Protein AF-T1H063-F1 (afdb_monomer)

pLDDT: mean 78.54, std 14.71, range [30.97, 96.06]

Nearest PDB structures (foldseek):
  5wbs-assembly3_F  TM=7.216E-01  e=1.910E-03  Homo sapiens
  7n95-assembly1_B  TM=7.382E-01  e=5.397E-03  Homo sapiens
  5wbs-assembly2_C  TM=7.139E-01  e=4.493E-03  Homo sapiens
  5wbs-assembly4_G  TM=7.020E-01  e=6.098E-03  Homo sapiens
  5wbs-assembly2_D  TM=6.786E-01  e=1.123E-02  Homo sapiens

Radius of gyration: 23.55 Å; Cα contacts (8 Å, |Δi|>4): 455; chains: 1; bounding box: 55×52×68 Å

Foldseek 3Di:
DDPCLVVQVCLDPPFDQAPVRDGAHAALVSVVVCCVVCVLVCVVVVNHDPPPDHSVVHHDDPDCRNHPDPVVVVVVVVCVVPVPQPADDAPNPDHDHVCQQLPQAQPHLLLNSQAPDPLDPDRFRRRDPSDTHHLQQQLPQDQSHPVSNSNAPQWAADPDDDQKGWHWIWGQGSVVSDTDFFFPQQDDPPPRQCVVLVSSQFRDWDDKFKAWPPPRHTDPDDDDDDPCVVVVVVDDRDRPSCNRVVDDPVDGGIIMTTMGHRHNSDPPPDPDDD

Solvent-accessible surface area (backbone atoms only — not comparable to full-atom values): 15796 Å² total; per-residue (Å²): 113,50,94,58,43,66,59,45,51,40,27,67,79,62,40,55,63,27,98,86,64,48,70,26,40,36,12,20,65,50,43,47,55,34,45,73,52,31,38,71,58,26,54,77,72,72,61,54,71,58,93,86,67,50,50,80,78,38,51,76,42,93,48,71,61,68,6,40,49,47,65,60,50,50,52,54,50,52,44,66,77,54,67,76,66,88,44,42,77,36,75,95,78,44,65,42,59,63,79,56,44,56,59,26,54,80,82,35,92,74,37,61,42,17,44,70,32,94,79,36,98,66,80,18,37,40,38,42,93,82,40,58,42,55,60,73,50,34,39,56,41,56,70,83,31,94,83,36,58,42,53,51,87,35,62,51,38,72,73,31,80,59,66,48,30,27,33,44,38,27,33,45,38,53,90,77,72,43,75,40,76,23,30,42,85,85,55,45,85,86,55,46,58,54,51,53,27,44,74,74,38,15,71,39,73,79,45,78,47,42,25,26,68,75,76,61,46,73,61,84,68,75,72,77,92,57,82,58,64,63,52,58,71,72,38,87,84,70,39,60,51,40,53,32,59,65,60,62,90,89,56,79,43,40,25,42,35,42,28,24,30,49,44,72,74,66,69,83,71,80,88,78,85,135

Mean predicted aligned error: 14.16 Å

Organism: Megaselia scalaris (NCBI:txid36166)

InterPro domains:
  IPR001190 SRCR domain [PF15494] (168-214)
  IPR001190 SRCR domain [PS50287] (155-204)
  IPR001190 SRCR domain [SM00202] (155-261)
  IPR002172 Low-density lipoprotein (LDL) receptor class A repeat [PF00057] (85-117)
  IPR002172 Low-density lipoprotein (LDL) receptor class A repeat [PF00057] (119-154)
  IPR002172 Low-density lipoprotein (LDL) receptor class A repeat [PR00261] (93-114)
  IPR002172 Low-density lipoprotein (LDL) receptor class A repeat [PR00261] (130-151)
  IPR002172 Low-density lipoprotein (LDL) receptor class A repeat [PS50068] (84-118)
  IPR002172 Low-density lipoprotein (LDL) receptor class A repeat [PS50068] (119-155)
  IPR002172 Low-density lipoprotein (LDL) receptor class A repeat [SM00192] (84-119)
  IPR002172 Low-density lipoprotein (LDL) receptor class A repeat [SM00192] (120-156)
  IPR002172 Low-density lipoprotein (LDL) receptor class A repeat [cd00112] (86-117)
  IPR002172 Low-density lipoprotein (LDL) receptor class A repeat [cd00112] (120-154)
  IPR020067 Frizzled domain [PF01392] (1-61)
  IPR020067 Frizzled domain [PS50038] (1-70)
  IPR036055 LDL receptor-like superfamily [G3DSA:4.10.400.10] (83-121)
  IPR036055 LDL receptor-like superfamily [G3DSA:4.10.400.10] (122-150)
  IPR036055 LDL receptor-like superfamily [SSF57424] (84-117)
  IPR036055 LDL receptor-like superfamily [SSF57424] (119-156)
  IPR036772 SRCR-like domain superfamily [G3DSA:3.10.250.10] (151-262)

Secondary structure (DSSP, 8-state):
--TTHHHHHHHHHSPPB-TTSPBPPBPHHHHHHHHHHHHHHHHHTT-PPPTT--GGGS---SSTTT-BSHHHHHHHHHHHHS----SEEETTTEEE-GGGSSSSS--STT-TTSBS-TT-SSSPEE-STT-EE-GGGTTSSS--STTSGGGTT-EEESSB-SSEEEEEEEEEETTTTEEEE---TT--TTTHHHHHHHHTTEEEEEEEEEEETTT--B--------TTHHHHHHSTT--HHHHHT-S-TTS--EEEEEEEEEETSS--------

Sequence (274 aa):
CYQLVSLFLCSLFVPKCGPTGAPVPPCATLCNETMHRCGFFFDVFGLSLPEYLTCKIFKDSDDTNDCIGMQQYKDVKLEQENPKCDGFKCDANRCISKKYVCDGYLDCKDQSDEINCPQCDNKGVYCGGDKCISSRQICDGNLDCPYGQDERNCLRLSDRNGDMGKGVLEVFKPKEQEWFPACVKNWDRSVSPTAVCSMLGYSSVNATGVVTRNTRRTLLASVNVSTDIWRMYSKRRSNLMREFSSCKPKEDYPIAELTCTNYGKLVIILFDTY

Structure (mmCIF, N/CA/C/O backbone):
data_AF-T1H063-F1
#
_entry.id   AF-T1H063-F1
#
loop_
_at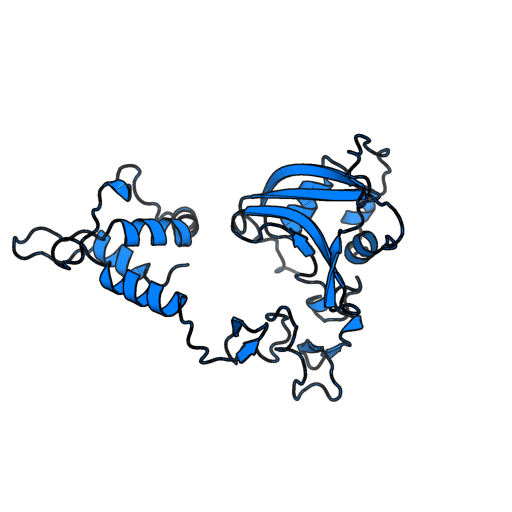om_site.group_PDB
_atom_site.id
_atom_site.type_symbol
_atom_site.label_atom_id
_atom_site.label_alt_id
_atom_site.label_comp_id
_atom_site.label_asym_id
_atom_site.label_entity_id
_atom_site.label_seq_id
_atom_site.pdbx_PDB_ins_code
_atom_site.Cartn_x
_atom_site.Cartn_y
_atom_site.Cartn_z
_atom_site.occupancy
_atom_site.B_iso_or_equiv
_atom_site.auth_seq_id
_atom_site.auth_comp_id
_atom_site.auth_asym_id
_atom_site.auth_atom_id
_atom_site.pdbx_PDB_model_num
ATOM 1 N N . CYS A 1 1 ? -13.990 0.623 7.594 1.00 74.56 1 CYS A N 1
ATOM 2 C CA . CYS A 1 1 ? -13.242 1.894 7.652 1.00 74.56 1 CYS A CA 1
ATOM 3 C C . CYS A 1 1 ? -12.599 2.106 9.031 1.00 74.56 1 CYS A C 1
ATOM 5 O O . CYS A 1 1 ? -11.389 2.247 9.089 1.00 74.56 1 CYS A O 1
ATOM 7 N N . TYR A 1 2 ? -13.330 2.026 10.150 1.00 83.12 2 TYR A N 1
ATOM 8 C CA . TYR A 1 2 ? -12.766 2.049 11.510 1.00 83.12 2 TYR A CA 1
ATOM 9 C C . TYR A 1 2 ? -13.574 1.131 12.427 1.00 83.12 2 TYR A C 1
ATOM 11 O O . TYR A 1 2 ? -14.796 1.104 12.315 1.00 83.12 2 TYR A O 1
ATOM 19 N N . GLN A 1 3 ? -12.928 0.378 13.318 1.00 86.19 3 GLN A N 1
ATOM 20 C CA . GLN A 1 3 ? -13.628 -0.631 14.123 1.00 86.19 3 GLN A CA 1
ATOM 21 C C . GLN A 1 3 ? -14.553 -0.046 15.199 1.00 86.19 3 GLN A C 1
ATOM 23 O O . GLN A 1 3 ? -15.546 -0.673 15.548 1.00 86.19 3 GLN A O 1
ATOM 28 N N . LEU A 1 4 ? -14.295 1.185 15.661 1.00 92.69 4 LEU A N 1
ATOM 29 C CA . LEU A 1 4 ? -15.161 1.888 16.617 1.00 92.69 4 LEU A CA 1
ATOM 30 C C . LEU A 1 4 ? -16.166 2.836 15.939 1.00 92.69 4 LEU A C 1
ATOM 32 O O . LEU A 1 4 ? -16.812 3.628 16.622 1.00 92.69 4 LEU A O 1
ATOM 36 N N . VAL A 1 5 ? -16.343 2.755 14.612 1.00 91.44 5 VAL A N 1
ATOM 37 C CA . VAL A 1 5 ? -17.295 3.611 13.879 1.00 91.44 5 VAL A CA 1
ATOM 38 C C . VAL A 1 5 ? -18.720 3.467 14.417 1.00 91.44 5 VAL A C 1
ATOM 40 O O . VAL A 1 5 ? -19.411 4.461 14.621 1.00 91.44 5 VAL A O 1
ATOM 43 N N . SER A 1 6 ? -19.138 2.238 14.726 1.00 91.62 6 SER A N 1
ATOM 44 C CA . SER A 1 6 ? -20.462 1.962 15.281 1.00 91.62 6 SER A CA 1
ATOM 45 C C . SER A 1 6 ? -20.624 2.575 16.670 1.00 91.62 6 SER A C 1
ATOM 47 O O . SER A 1 6 ? -21.671 3.146 16.959 1.00 91.62 6 SER A O 1
ATOM 49 N N . LEU A 1 7 ? -19.580 2.516 17.507 1.00 93.75 7 LEU A N 1
ATOM 50 C CA . LEU A 1 7 ? -19.576 3.134 18.835 1.00 93.75 7 LEU A CA 1
ATOM 51 C C . LEU A 1 7 ? -19.727 4.654 18.730 1.00 93.75 7 LEU A C 1
ATOM 53 O O . LEU A 1 7 ? -20.562 5.227 19.425 1.00 93.75 7 LEU A O 1
ATOM 57 N N . PHE A 1 8 ? -18.977 5.286 17.822 1.00 93.06 8 PHE A N 1
ATOM 58 C CA . PHE A 1 8 ? -19.079 6.719 17.555 1.00 93.06 8 PHE A CA 1
ATOM 59 C C . PHE A 1 8 ? -20.497 7.117 17.128 1.00 93.06 8 PHE A C 1
ATOM 61 O O . PHE A 1 8 ? -21.113 7.971 17.766 1.00 93.06 8 PHE A O 1
ATOM 68 N N . LEU A 1 9 ? -21.053 6.463 16.105 1.00 90.69 9 LEU A N 1
ATOM 69 C CA . LEU A 1 9 ? -22.390 6.787 15.600 1.00 90.69 9 LEU A CA 1
ATOM 70 C C . LEU A 1 9 ? -23.472 6.556 16.664 1.00 90.69 9 LEU A C 1
ATOM 72 O O . LEU A 1 9 ? -24.351 7.399 16.827 1.00 90.69 9 LEU A O 1
ATOM 76 N N . CYS A 1 10 ? -23.378 5.473 17.443 1.00 92.19 10 CYS A N 1
ATOM 77 C CA . CYS A 1 10 ? -24.308 5.223 18.545 1.00 92.19 10 CYS A CA 1
ATOM 78 C C . CYS A 1 10 ? -24.217 6.319 19.611 1.00 92.19 10 CYS A C 1
ATOM 80 O O . CYS A 1 10 ? -25.242 6.856 20.008 1.00 92.19 10 CYS A O 1
ATOM 82 N N . SER A 1 11 ? -23.009 6.711 20.025 1.00 91.50 11 SER A N 1
ATOM 83 C CA . SER A 1 11 ? -22.827 7.788 21.009 1.00 91.50 11 SER A CA 1
ATOM 84 C C . SER A 1 11 ? -23.272 9.166 20.515 1.00 91.50 11 SER A C 1
ATOM 86 O O . SER A 1 11 ? -23.556 10.036 21.330 1.00 91.50 11 SER A O 1
ATOM 88 N N . LEU A 1 12 ? -23.340 9.376 19.199 1.00 90.50 12 LEU A N 1
ATOM 89 C CA . LEU A 1 12 ? -23.762 10.642 18.612 1.00 90.50 12 LEU A CA 1
ATOM 90 C C . LEU A 1 12 ? -25.285 10.727 18.440 1.00 90.50 12 LEU A C 1
ATOM 92 O O . LEU A 1 12 ? -25.883 11.741 18.790 1.00 90.50 12 LEU A O 1
ATOM 96 N N . PHE A 1 13 ? -25.908 9.681 17.893 1.00 89.56 13 PHE A N 1
ATOM 97 C CA . PHE A 1 13 ? -27.342 9.678 17.577 1.00 89.56 13 PHE A CA 1
ATOM 98 C C . PHE A 1 13 ? -28.213 9.166 18.725 1.00 89.56 13 PHE A C 1
ATOM 100 O O . PHE A 1 13 ? -29.372 9.558 18.836 1.00 89.56 13 PHE A O 1
ATOM 107 N N . VAL A 1 14 ? -27.665 8.296 19.575 1.00 91.75 14 VAL A N 1
ATOM 108 C CA . VAL A 1 14 ? -28.364 7.681 20.710 1.00 91.75 14 VAL A CA 1
ATOM 109 C C . VAL A 1 14 ? -27.444 7.680 21.948 1.00 91.75 14 VAL A C 1
ATOM 111 O O . VAL A 1 14 ? -27.045 6.617 22.435 1.00 91.75 14 VAL A O 1
ATOM 114 N N . PRO A 1 15 ? -27.044 8.865 22.453 1.00 91.06 15 PRO A N 1
ATOM 115 C CA . PRO A 1 15 ? -26.168 8.965 23.617 1.00 91.06 15 PRO A CA 1
ATOM 116 C C . PRO A 1 15 ? -26.838 8.397 24.869 1.00 91.06 15 PRO A C 1
ATOM 118 O O . PRO A 1 15 ? -28.042 8.557 25.081 1.00 91.06 15 PRO A O 1
ATOM 121 N N . LYS A 1 16 ? -26.041 7.794 25.757 1.00 91.38 16 LYS A N 1
ATOM 122 C CA . LYS A 1 16 ? -26.517 7.478 27.109 1.00 91.38 16 LYS A CA 1
ATOM 123 C C . LYS A 1 16 ? -26.750 8.767 27.901 1.00 91.38 16 LYS A C 1
ATOM 125 O O . LYS A 1 16 ? -26.081 9.775 27.670 1.00 91.38 16 LYS A O 1
ATOM 130 N N . CYS A 1 17 ? -27.631 8.711 28.891 1.00 91.75 17 CYS A N 1
ATOM 131 C CA . CYS A 1 17 ? -27.767 9.778 29.878 1.00 91.75 17 CYS A CA 1
ATOM 132 C C . CYS A 1 17 ? -26.713 9.621 30.981 1.00 91.75 17 CYS A C 1
ATOM 134 O O . CYS A 1 17 ? -26.492 8.521 31.492 1.00 91.75 17 CYS A O 1
ATOM 136 N N . GLY A 1 18 ? -26.067 10.725 31.341 1.00 89.31 18 GLY A N 1
ATOM 137 C CA . GLY A 1 18 ? -25.181 10.811 32.492 1.00 89.31 18 GLY A CA 1
ATOM 138 C C . GLY A 1 18 ? -25.962 10.896 33.810 1.00 89.31 18 GLY A C 1
ATOM 139 O O . GLY A 1 18 ? -27.196 10.926 33.811 1.00 89.31 18 GLY A O 1
ATOM 140 N N . PRO A 1 19 ? -25.262 10.997 34.951 1.00 88.62 19 PRO A N 1
ATOM 141 C CA . PRO A 1 19 ? -25.885 11.067 36.277 1.00 88.62 19 PRO A CA 1
ATOM 142 C C . PRO A 1 19 ? -26.796 12.292 36.471 1.00 88.62 19 PRO A C 1
ATOM 144 O O . PRO A 1 19 ? -27.701 12.263 37.298 1.00 88.62 19 PRO A O 1
ATOM 147 N N . THR A 1 20 ? -26.598 13.356 35.689 1.00 88.12 20 THR A N 1
ATOM 148 C CA . THR A 1 20 ? -27.439 14.565 35.682 1.00 88.12 20 THR A CA 1
ATOM 149 C C . THR A 1 20 ? -28.630 14.476 34.718 1.00 88.12 20 THR A C 1
ATOM 151 O O . THR A 1 20 ? -29.381 15.438 34.586 1.00 88.12 20 THR A O 1
ATOM 154 N N . GLY A 1 21 ? -28.798 13.353 34.007 1.00 87.19 21 GLY A N 1
ATOM 155 C CA . GLY A 1 21 ? -29.808 13.171 32.959 1.00 87.19 21 GLY A CA 1
ATOM 156 C C . GLY A 1 21 ? -29.433 13.779 31.601 1.00 87.19 21 GLY A C 1
ATOM 157 O O . GLY A 1 21 ? -30.102 13.503 30.606 1.00 87.19 21 GLY A O 1
ATOM 158 N N . ALA A 1 22 ? -28.350 14.560 31.529 1.00 89.75 22 ALA A N 1
ATOM 159 C CA . ALA A 1 22 ? -27.845 15.117 30.277 1.00 89.75 22 ALA A CA 1
ATOM 160 C C . ALA A 1 22 ? -27.235 14.020 29.379 1.00 89.75 22 ALA A C 1
ATOM 162 O O . ALA A 1 22 ? -26.635 13.075 29.900 1.00 89.75 22 ALA A O 1
ATOM 163 N N . PRO A 1 23 ? -27.360 14.123 28.043 1.00 92.12 23 PRO A N 1
ATOM 164 C CA . PRO A 1 23 ? -26.732 13.179 27.126 1.00 92.12 23 PRO A CA 1
ATOM 165 C C . PRO A 1 23 ? -25.204 13.288 27.193 1.00 92.12 23 PRO A C 1
ATOM 167 O O . PRO A 1 23 ? -24.653 14.388 27.144 1.00 92.12 23 PRO A O 1
ATOM 170 N N . VAL A 1 24 ? -24.524 12.145 27.277 1.00 94.50 24 VAL A N 1
ATOM 171 C CA . VAL A 1 24 ? -23.058 12.074 27.282 1.00 94.50 24 VAL A CA 1
ATOM 172 C C . VAL A 1 24 ? -22.552 11.977 25.839 1.00 94.50 24 VAL A C 1
ATOM 174 O O . VAL A 1 24 ? -22.898 11.012 25.151 1.00 94.50 24 VAL A O 1
ATOM 177 N N . PRO A 1 25 ? -21.749 12.941 25.357 1.00 93.88 25 PRO A N 1
ATOM 178 C CA . PRO A 1 25 ? -21.262 12.945 23.981 1.00 93.88 25 PRO A CA 1
ATOM 179 C C . PRO A 1 25 ? -20.136 11.917 23.746 1.00 93.88 25 PRO A C 1
ATOM 181 O O . PRO A 1 25 ? -19.529 11.422 24.700 1.00 93.88 25 PRO A O 1
ATOM 184 N N . PRO A 1 26 ? -19.787 11.608 22.482 1.00 95.44 26 PRO A N 1
ATOM 185 C CA . PRO A 1 26 ? -18.525 10.938 22.169 1.00 95.44 26 PRO A CA 1
ATOM 186 C C . PRO A 1 26 ? -17.318 11.761 22.622 1.00 95.44 26 PRO A C 1
ATOM 188 O O . PRO A 1 26 ? -17.358 12.990 22.628 1.00 95.44 26 PRO A O 1
ATOM 191 N N . CYS A 1 27 ? -16.211 11.084 22.913 1.00 96.06 27 CYS A N 1
ATOM 192 C CA . CYS A 1 27 ? -14.923 11.743 23.112 1.00 96.06 27 CYS A CA 1
ATOM 193 C C . CYS A 1 27 ? -14.395 12.336 21.788 1.00 96.06 27 CYS A C 1
ATOM 195 O O . CYS A 1 27 ? -14.635 11.798 20.698 1.00 96.06 27 CYS A O 1
ATOM 197 N N . ALA A 1 28 ? -13.640 13.434 21.873 1.00 94.69 28 ALA A N 1
ATOM 198 C CA . ALA A 1 28 ? -13.067 14.125 20.716 1.00 94.69 28 ALA A CA 1
ATOM 199 C C . ALA A 1 28 ? -12.115 13.228 19.919 1.00 94.69 28 ALA A C 1
ATOM 201 O O . ALA A 1 28 ? -12.164 13.206 18.688 1.00 94.69 28 ALA A O 1
ATOM 202 N N . THR A 1 29 ? -11.296 12.436 20.612 1.00 93.44 29 THR A N 1
ATOM 203 C CA . THR A 1 29 ? -10.374 11.481 19.991 1.00 93.44 29 THR A CA 1
ATOM 204 C C . THR A 1 29 ? -11.120 10.404 19.198 1.00 93.44 29 THR A C 1
ATOM 206 O O . THR A 1 29 ? -10.752 10.118 18.057 1.00 93.44 29 THR A O 1
ATOM 209 N N . LEU A 1 30 ? -12.223 9.866 19.736 1.00 93.88 30 LEU A N 1
ATOM 210 C CA . LEU A 1 30 ? -13.056 8.895 19.018 1.00 93.88 30 LEU A CA 1
ATOM 211 C C . LEU A 1 30 ? -13.652 9.507 17.738 1.00 93.88 30 LEU A C 1
ATOM 213 O O . LEU A 1 30 ? -13.655 8.858 16.689 1.00 93.88 30 LEU A O 1
ATOM 217 N N . CYS A 1 31 ? -14.120 10.757 17.811 1.00 92.00 31 CYS A N 1
ATOM 218 C CA . CYS A 1 31 ? -14.629 11.494 16.655 1.00 92.00 31 CYS A CA 1
ATOM 219 C C . CYS A 1 31 ? -13.544 11.702 15.590 1.00 92.00 31 CYS A C 1
ATOM 221 O O . CYS A 1 31 ? -13.757 11.360 14.427 1.00 92.00 31 CYS A O 1
ATOM 223 N N . ASN A 1 32 ? -12.367 12.199 15.983 1.00 90.38 32 ASN A N 1
ATOM 224 C CA . ASN A 1 32 ? -11.264 12.486 15.064 1.00 90.38 32 ASN A CA 1
ATOM 225 C C . ASN A 1 32 ? -10.785 11.230 14.328 1.00 90.38 32 ASN A C 1
ATOM 227 O O . ASN A 1 32 ? -10.691 11.249 13.103 1.00 90.38 32 ASN A O 1
ATOM 231 N N . GLU A 1 33 ? -10.546 10.126 15.042 1.00 88.81 33 GLU A N 1
ATOM 232 C CA . GLU A 1 33 ? -10.132 8.860 14.421 1.00 88.81 33 GLU A CA 1
ATOM 233 C C . GLU A 1 33 ? -11.195 8.318 13.463 1.00 88.81 33 GLU A C 1
ATOM 235 O O . GLU A 1 33 ? -10.881 7.827 12.374 1.00 88.81 33 GLU A O 1
ATOM 240 N N . THR A 1 34 ? -12.470 8.446 13.837 1.00 89.62 34 THR A N 1
ATOM 241 C CA . THR A 1 34 ? -13.572 8.013 12.979 1.00 89.62 34 THR A CA 1
ATOM 242 C C . THR A 1 34 ? -13.654 8.870 11.720 1.00 89.62 34 THR A C 1
ATOM 244 O O . THR A 1 34 ? -13.729 8.321 10.626 1.00 89.62 34 THR A O 1
ATOM 247 N N . MET A 1 35 ? -13.583 10.198 11.832 1.00 84.44 35 MET A N 1
ATOM 248 C CA . MET A 1 35 ? -13.601 11.092 10.669 1.00 84.44 35 MET A CA 1
ATOM 249 C C . MET A 1 35 ? -12.376 10.895 9.774 1.00 84.44 35 MET A C 1
ATOM 251 O O . MET A 1 35 ? -12.516 10.864 8.555 1.00 84.44 35 MET A O 1
ATOM 255 N N . HIS A 1 36 ? -11.192 10.683 10.351 1.00 81.94 36 HIS A N 1
ATOM 256 C CA . HIS A 1 36 ? -9.972 10.439 9.584 1.00 81.94 36 HIS A CA 1
ATOM 257 C C . HIS A 1 36 ? -10.064 9.156 8.746 1.00 81.94 36 HIS A C 1
ATOM 259 O O . HIS A 1 36 ? -9.641 9.131 7.594 1.00 81.94 36 HIS A O 1
ATOM 265 N N . ARG A 1 37 ? -10.619 8.074 9.307 1.00 80.19 37 ARG A N 1
ATOM 266 C CA . ARG A 1 37 ? -10.641 6.749 8.660 1.00 80.19 37 ARG A CA 1
ATOM 267 C C . ARG A 1 37 ? -11.917 6.475 7.858 1.00 80.19 37 ARG A C 1
ATOM 269 O O . ARG A 1 37 ? -11.891 5.677 6.924 1.00 80.19 37 ARG A O 1
ATOM 276 N N . CYS A 1 38 ? -13.038 7.085 8.238 1.00 81.62 38 CYS A N 1
ATOM 277 C CA . CYS A 1 38 ? -14.365 6.845 7.662 1.00 81.62 38 CYS A CA 1
ATOM 278 C C . CYS A 1 38 ? -14.995 8.069 6.991 1.00 81.62 38 CYS A C 1
ATOM 280 O O . CYS A 1 38 ? -15.988 7.883 6.295 1.00 81.62 38 CYS A O 1
ATOM 282 N N . GLY A 1 39 ? -14.456 9.282 7.160 1.00 76.06 39 GLY A N 1
ATOM 283 C CA . GLY A 1 39 ? -15.083 10.518 6.669 1.00 76.06 39 GLY A CA 1
ATOM 284 C C . GLY A 1 39 ? -15.419 10.471 5.180 1.00 76.06 39 GLY A C 1
ATOM 285 O O . GLY A 1 39 ? -16.539 10.778 4.795 1.00 76.06 39 GLY A O 1
ATOM 286 N N . PHE A 1 40 ? -14.508 9.930 4.363 1.00 71.75 40 PHE A N 1
ATOM 287 C CA . PHE A 1 40 ? -14.762 9.707 2.936 1.00 71.75 40 PHE A CA 1
ATOM 288 C C . PHE A 1 40 ? -16.010 8.850 2.669 1.00 71.75 40 PHE A C 1
ATOM 290 O O . PHE A 1 40 ? -16.813 9.180 1.802 1.00 71.75 40 PHE A O 1
ATOM 297 N N . PHE A 1 41 ? -16.198 7.759 3.415 1.00 75.31 41 PHE A N 1
ATOM 298 C CA . PHE A 1 41 ? -17.367 6.897 3.243 1.00 75.31 41 PHE A CA 1
ATOM 299 C C . PHE A 1 41 ? -18.651 7.602 3.677 1.00 75.31 41 PHE A C 1
ATOM 301 O O . PHE A 1 41 ? -19.686 7.417 3.045 1.00 75.31 41 PHE A O 1
ATOM 308 N N . PHE A 1 42 ? -18.597 8.430 4.720 1.00 76.00 42 PHE A N 1
ATOM 309 C CA . PHE A 1 42 ? -19.757 9.216 5.131 1.00 76.00 42 PHE A CA 1
ATOM 310 C C . PHE A 1 42 ? -20.186 10.208 4.054 1.00 76.00 42 PHE A C 1
ATOM 312 O O . PHE A 1 42 ? -21.379 10.292 3.780 1.00 76.00 42 PHE A O 1
ATOM 319 N N . ASP A 1 43 ? -19.248 10.857 3.367 1.00 69.50 43 ASP A N 1
ATOM 320 C CA . ASP A 1 43 ? -19.573 11.743 2.246 1.00 69.50 43 ASP A CA 1
ATOM 321 C C . ASP A 1 43 ? -20.207 10.973 1.076 1.00 69.50 43 ASP A C 1
ATOM 323 O O . ASP A 1 43 ? -21.233 11.385 0.539 1.00 69.50 43 ASP A O 1
ATOM 327 N N . VAL A 1 44 ? -19.645 9.810 0.721 1.00 72.88 44 VAL A N 1
ATOM 328 C CA . VAL A 1 44 ? -20.154 8.961 -0.374 1.00 72.88 44 VAL A CA 1
ATOM 329 C C . VAL A 1 44 ? -21.583 8.475 -0.115 1.00 72.88 44 VAL A C 1
ATOM 331 O O . VAL A 1 44 ? -22.387 8.415 -1.042 1.00 72.88 44 VAL A O 1
ATOM 334 N N . PHE A 1 45 ? -21.916 8.141 1.133 1.00 76.75 45 PHE A N 1
ATOM 335 C CA . PHE A 1 45 ? -23.245 7.646 1.507 1.00 76.75 45 PHE A CA 1
ATOM 336 C C . PHE A 1 45 ? -24.210 8.746 1.977 1.00 76.75 45 PHE A C 1
ATOM 338 O O . PHE A 1 45 ? -25.309 8.429 2.428 1.00 76.75 45 PHE A O 1
ATOM 345 N N . GLY A 1 46 ? -23.828 10.026 1.891 1.00 69.38 46 GLY A N 1
ATOM 346 C CA . GLY A 1 46 ? -24.667 11.140 2.351 1.00 69.38 46 GLY A CA 1
ATOM 347 C C . GLY A 1 46 ? -24.900 11.159 3.869 1.00 69.38 46 GLY A C 1
ATOM 348 O O . GLY A 1 46 ? -25.898 11.697 4.337 1.00 69.38 46 GLY A O 1
ATOM 349 N N . LEU A 1 47 ? -23.989 10.560 4.639 1.00 70.31 47 LEU A N 1
ATOM 350 C CA . LEU A 1 47 ? -23.969 10.524 6.107 1.00 70.31 47 LEU A CA 1
ATOM 351 C C . LEU A 1 47 ? -22.989 11.550 6.701 1.00 70.31 47 LEU A C 1
ATOM 353 O O . LEU A 1 47 ? -22.578 11.420 7.856 1.00 70.31 47 LEU A O 1
ATOM 357 N N . SER A 1 48 ? -22.570 12.545 5.915 1.00 69.19 48 SER A N 1
ATOM 358 C CA . SER A 1 48 ? -21.661 13.602 6.358 1.00 69.19 48 SER A CA 1
ATOM 359 C C . SER A 1 48 ? -22.231 14.325 7.580 1.00 69.19 48 SER A C 1
ATOM 361 O O . SER A 1 48 ? -23.405 14.710 7.591 1.00 69.19 48 SER A O 1
ATOM 363 N N . LEU A 1 49 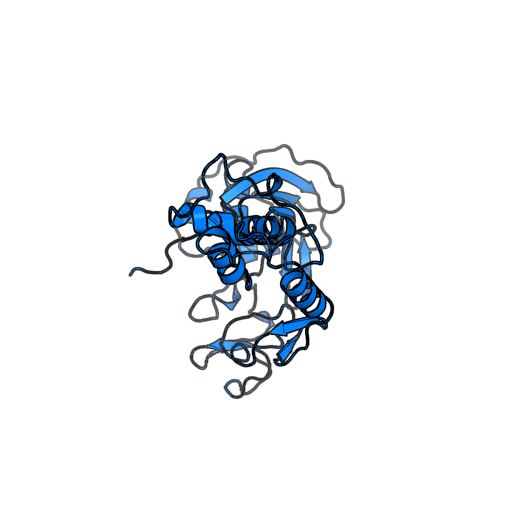? -21.398 14.539 8.601 1.00 66.62 49 LEU A N 1
ATOM 364 C CA . LEU A 1 49 ? -21.800 15.330 9.760 1.00 66.62 49 LEU A CA 1
ATOM 365 C C . LEU A 1 49 ? -22.153 16.759 9.321 1.00 66.62 49 LEU A C 1
ATOM 367 O O . LEU A 1 49 ? -21.451 17.321 8.478 1.00 66.62 49 LEU A O 1
ATOM 371 N N . PRO A 1 50 ? -23.207 17.366 9.892 1.00 75.06 50 PRO A N 1
ATOM 372 C CA . PRO A 1 50 ? -23.526 18.761 9.631 1.00 75.06 50 PRO A CA 1
ATOM 373 C C . PRO A 1 50 ? -22.327 19.672 9.905 1.00 75.06 50 PRO A C 1
ATOM 375 O O . PRO A 1 50 ? -21.560 19.428 10.833 1.00 75.06 50 PRO A O 1
ATOM 378 N N . GLU A 1 51 ? -22.207 20.767 9.157 1.00 65.81 51 GLU A N 1
ATOM 379 C CA . GLU A 1 51 ? -21.046 21.673 9.197 1.00 65.81 51 GLU A CA 1
ATOM 380 C C . GLU A 1 51 ? -20.782 22.278 10.595 1.00 65.81 51 GLU A C 1
ATOM 382 O O . GLU A 1 51 ? -19.656 22.642 10.935 1.00 65.81 51 GLU A O 1
ATOM 387 N N . TYR A 1 52 ? -21.809 22.319 11.451 1.00 66.44 52 TYR A N 1
ATOM 388 C CA . TYR A 1 52 ? -21.711 22.763 12.842 1.00 66.44 52 TYR A CA 1
ATOM 389 C C . TYR A 1 52 ? -21.206 21.683 13.814 1.00 66.44 52 TYR A C 1
ATOM 391 O O . TYR A 1 52 ? -20.771 22.019 14.910 1.00 66.44 52 TYR A O 1
ATOM 399 N N . LEU A 1 53 ? -21.249 20.397 13.458 1.00 69.12 53 LEU A N 1
ATOM 400 C CA . LEU A 1 53 ? -20.828 19.268 14.293 1.00 69.12 53 LEU A CA 1
ATOM 401 C C . LEU A 1 53 ? -19.369 18.905 14.000 1.00 69.12 53 LEU A C 1
ATOM 403 O O . LEU A 1 53 ? -19.055 17.878 13.403 1.00 69.12 53 LEU A O 1
ATOM 407 N N . THR A 1 54 ? -18.454 19.767 14.445 1.00 82.12 54 THR A N 1
ATOM 408 C CA . THR A 1 54 ? -17.014 19.478 14.377 1.00 82.12 54 THR A CA 1
ATOM 409 C C . THR A 1 54 ? -16.550 18.719 15.618 1.00 82.12 54 THR A C 1
ATOM 411 O O . THR A 1 54 ? -16.994 18.997 16.733 1.00 82.12 54 THR A O 1
ATOM 414 N N . CYS A 1 55 ? -15.580 17.811 15.458 1.00 86.75 55 CYS A N 1
ATOM 415 C CA . CYS A 1 55 ? -15.014 17.050 16.580 1.00 86.75 55 CYS A CA 1
ATOM 416 C C . CYS A 1 55 ? -14.399 17.931 17.687 1.00 86.75 55 CYS A C 1
ATOM 418 O O . CYS A 1 55 ? -14.174 17.453 18.793 1.00 86.75 55 CYS A O 1
ATOM 420 N N . LYS A 1 56 ? -14.161 19.223 17.413 1.00 88.12 56 LYS A N 1
ATOM 421 C CA . LYS A 1 56 ? -13.665 20.216 18.380 1.00 88.12 56 LYS A CA 1
ATOM 422 C C . LYS A 1 56 ? -14.666 20.555 19.489 1.00 88.12 56 LYS A C 1
ATOM 424 O O . LYS A 1 56 ? -14.269 21.136 20.492 1.00 88.12 56 LYS A O 1
ATOM 429 N N . ILE A 1 57 ? -15.950 20.254 19.293 1.00 89.00 57 ILE A N 1
ATOM 430 C CA . ILE A 1 57 ? -17.006 20.505 20.287 1.00 89.00 57 ILE A CA 1
ATOM 431 C C . ILE A 1 57 ? -16.931 19.491 21.430 1.00 89.00 57 ILE A C 1
ATOM 433 O O . ILE A 1 57 ? -17.318 19.784 22.561 1.00 89.00 57 ILE A O 1
ATOM 437 N N . PHE A 1 58 ? -16.415 18.302 21.138 1.00 92.44 58 PHE A N 1
ATOM 438 C CA . PHE A 1 58 ? -16.255 17.243 22.115 1.00 92.44 58 PHE A CA 1
ATOM 439 C C . PHE A 1 58 ? -15.003 17.460 22.963 1.00 92.44 58 PHE A C 1
ATOM 441 O O . PHE A 1 58 ? -14.063 18.152 22.568 1.00 92.44 58 PHE A O 1
ATOM 448 N N . LYS A 1 59 ? -14.990 16.845 24.144 1.00 93.44 59 LYS A N 1
ATOM 449 C CA . LYS A 1 59 ? -13.839 16.824 25.047 1.00 93.44 59 LYS A CA 1
ATOM 450 C C . LYS A 1 59 ? -13.443 15.384 25.313 1.00 93.44 59 LYS A C 1
ATOM 452 O O . LYS A 1 59 ? -14.287 14.493 25.264 1.00 93.44 59 LYS A O 1
ATOM 457 N N . ASP A 1 60 ? -12.165 15.181 25.591 1.00 94.94 60 ASP A N 1
ATOM 458 C CA . ASP A 1 60 ? -11.661 13.895 26.053 1.00 94.94 60 ASP A CA 1
ATOM 459 C C . ASP A 1 60 ? -11.636 13.873 27.581 1.00 94.94 60 ASP A C 1
ATOM 461 O O . ASP A 1 60 ? -11.250 14.849 28.227 1.00 94.94 60 ASP A O 1
ATOM 465 N N . SER A 1 61 ? -12.054 12.747 28.142 1.00 93.31 61 SER A N 1
ATOM 466 C CA . SER A 1 61 ? -12.012 12.428 29.564 1.00 93.31 61 SER A CA 1
ATOM 467 C C . SER A 1 61 ? -11.867 10.915 29.698 1.00 93.31 61 SER A C 1
ATOM 469 O O . SER A 1 61 ? -12.287 10.161 28.817 1.00 93.31 61 SER A O 1
ATOM 471 N N . ASP A 1 62 ? -11.266 10.478 30.798 1.00 91.31 62 ASP A N 1
ATOM 472 C CA . ASP A 1 62 ? -11.223 9.061 31.164 1.00 91.31 62 ASP A CA 1
ATOM 473 C C . ASP A 1 62 ? -12.489 8.618 31.909 1.00 91.31 62 ASP A C 1
ATOM 475 O O . ASP A 1 62 ? -12.741 7.419 32.036 1.00 91.31 62 ASP A O 1
ATOM 479 N N . ASP A 1 63 ? -13.320 9.565 32.357 1.00 89.62 63 ASP A N 1
ATOM 480 C CA . ASP A 1 63 ? -14.626 9.253 32.924 1.00 89.62 63 ASP A CA 1
ATOM 481 C C . ASP A 1 63 ? -15.653 9.001 31.810 1.00 89.62 63 ASP A C 1
ATOM 483 O O . ASP A 1 63 ? -15.953 9.860 30.977 1.00 89.62 63 ASP A O 1
ATOM 487 N N . THR A 1 64 ? -16.265 7.816 31.845 1.00 87.06 64 THR A N 1
ATOM 488 C CA . THR A 1 64 ? -17.336 7.430 30.920 1.00 87.06 64 THR A CA 1
ATOM 489 C C . THR A 1 64 ? -18.590 8.300 31.033 1.00 87.06 64 THR A C 1
ATOM 491 O O . THR A 1 64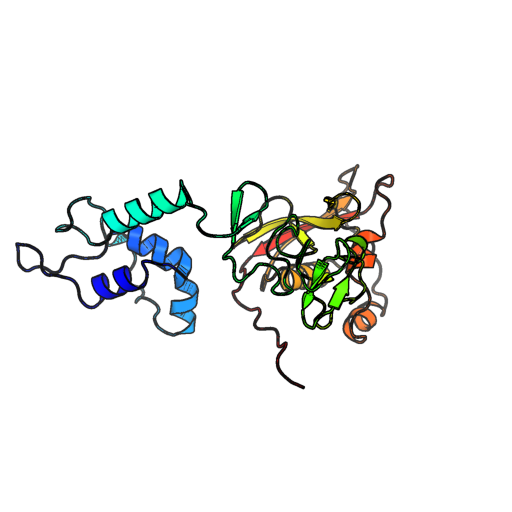 ? -19.467 8.198 30.175 1.00 87.06 64 THR A O 1
ATOM 494 N N . ASN A 1 65 ? -18.747 9.084 32.101 1.00 88.88 65 ASN A N 1
ATOM 495 C CA . ASN A 1 65 ? -19.863 10.013 32.289 1.00 88.88 65 ASN A CA 1
ATOM 496 C C . ASN A 1 65 ? -19.634 11.375 31.627 1.00 88.88 65 ASN A C 1
ATOM 498 O O . ASN A 1 65 ? -20.610 12.081 31.386 1.00 88.88 65 ASN A O 1
ATOM 502 N N . ASP A 1 66 ? -18.386 11.712 31.302 1.00 91.38 66 ASP A N 1
ATOM 503 C CA . ASP A 1 66 ? -18.030 12.953 30.613 1.00 91.38 66 ASP A CA 1
ATOM 504 C C . ASP A 1 66 ? -18.021 12.765 29.095 1.00 91.3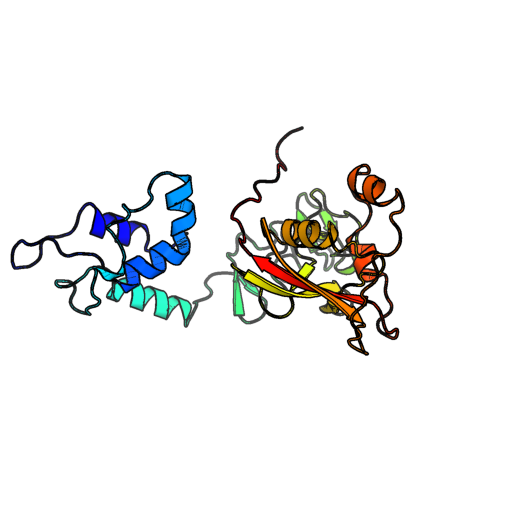8 66 ASP A C 1
ATOM 506 O O . ASP A 1 66 ? -18.513 13.618 28.354 1.00 91.38 66 ASP A O 1
ATOM 510 N N . CYS A 1 67 ? -17.467 11.643 28.623 1.00 93.88 67 CYS A N 1
ATOM 511 C CA . CYS A 1 67 ? -17.485 11.288 27.211 1.00 93.88 67 CYS A CA 1
ATOM 512 C C . CYS A 1 67 ? -17.427 9.769 26.979 1.00 93.88 67 CYS A C 1
ATOM 514 O O . CYS A 1 67 ? -16.952 8.992 27.807 1.00 93.88 67 CYS A O 1
ATOM 516 N N . ILE A 1 68 ? -17.929 9.326 25.826 1.00 94.19 68 ILE A N 1
ATOM 517 C CA . ILE A 1 68 ? -17.991 7.910 25.445 1.00 94.19 68 ILE A CA 1
ATOM 518 C C . ILE A 1 68 ? -16.859 7.581 24.471 1.00 94.19 68 ILE A C 1
ATOM 520 O O . ILE A 1 68 ? -16.678 8.267 23.464 1.00 94.19 68 ILE A O 1
ATOM 524 N N . GLY A 1 69 ? -16.142 6.484 24.729 1.00 91.88 69 GLY A N 1
ATOM 525 C CA . GLY A 1 69 ? -15.225 5.892 23.754 1.00 91.88 69 GLY A CA 1
ATOM 526 C C . GLY A 1 69 ? -13.736 6.003 24.050 1.00 91.88 69 GLY A C 1
ATOM 527 O O . GLY A 1 69 ? -12.957 5.401 23.314 1.00 91.88 69 GLY A O 1
ATOM 528 N N . MET A 1 70 ? -13.320 6.738 25.090 1.00 94.44 70 MET A N 1
ATOM 529 C CA . MET A 1 70 ? -11.891 6.926 25.380 1.00 94.44 70 MET A CA 1
ATOM 530 C C . MET A 1 70 ? -11.203 5.617 25.779 1.00 94.44 70 MET A C 1
ATOM 532 O O . MET A 1 70 ? -10.114 5.322 25.290 1.00 94.44 70 MET A O 1
ATOM 536 N N . GLN A 1 71 ? -11.858 4.799 26.609 1.00 92.81 71 GLN A N 1
ATOM 537 C CA . GLN A 1 71 ? -11.316 3.501 27.014 1.00 92.81 71 GLN A CA 1
ATOM 538 C C . GLN A 1 71 ? -11.219 2.543 25.824 1.00 92.81 71 GLN A C 1
ATOM 540 O O . GLN A 1 71 ? -10.159 1.981 25.586 1.00 92.81 71 GLN A O 1
ATOM 545 N N . GLN A 1 72 ? -12.276 2.438 25.014 1.00 93.75 72 GLN A N 1
ATOM 546 C CA . GLN A 1 72 ? -12.264 1.594 23.819 1.00 93.75 72 GLN A CA 1
ATOM 547 C C . GLN A 1 72 ? -11.183 2.048 22.838 1.00 93.75 72 GLN A C 1
ATOM 549 O O . GLN A 1 72 ? -10.481 1.219 22.274 1.00 93.75 72 GLN A O 1
ATOM 554 N N . TYR A 1 73 ? -11.003 3.359 22.651 1.00 92.06 73 TYR A N 1
ATOM 555 C CA . TYR A 1 73 ? -9.902 3.882 21.845 1.00 92.06 73 TYR A CA 1
ATOM 556 C C . TYR A 1 73 ? -8.536 3.454 22.398 1.00 92.06 73 TYR A C 1
ATOM 558 O O . TYR A 1 73 ? -7.688 3.012 21.624 1.00 92.06 73 TYR A O 1
ATOM 566 N N . LYS A 1 74 ? -8.321 3.551 23.717 1.00 91.94 74 LYS A N 1
ATOM 567 C CA . LYS A 1 74 ? -7.079 3.104 24.364 1.00 91.94 74 LYS A CA 1
ATOM 568 C C . LYS A 1 74 ? -6.846 1.608 24.166 1.00 91.94 74 LYS A C 1
ATOM 570 O O . LYS A 1 74 ? -5.738 1.248 23.792 1.00 91.94 74 LYS A O 1
ATOM 575 N N . ASP A 1 75 ? -7.868 0.774 24.336 1.00 88.75 75 ASP A N 1
ATOM 576 C CA . ASP A 1 75 ? -7.774 -0.679 24.148 1.00 88.75 75 ASP A CA 1
ATOM 577 C C . ASP A 1 75 ? -7.378 -1.013 22.701 1.00 88.75 75 ASP A C 1
ATOM 579 O O . ASP A 1 75 ? -6.405 -1.724 22.461 1.00 88.75 75 ASP A O 1
ATOM 583 N N . VAL A 1 76 ? -8.050 -0.387 21.730 1.00 86.50 76 VAL A N 1
ATOM 584 C CA . VAL A 1 76 ? -7.736 -0.513 20.300 1.00 86.50 76 VAL A CA 1
ATOM 585 C C . VAL A 1 76 ? -6.323 -0.031 19.973 1.00 86.50 76 VAL A C 1
ATOM 587 O O . VAL A 1 76 ? -5.634 -0.631 19.148 1.00 86.50 76 VAL A O 1
ATOM 590 N N . LYS A 1 77 ? -5.875 1.060 20.596 1.00 85.56 77 LYS A N 1
ATOM 591 C CA . LYS A 1 77 ? -4.519 1.577 20.413 1.00 85.56 77 LYS A CA 1
ATOM 592 C C . LYS A 1 77 ? -3.477 0.606 20.977 1.00 85.56 77 LYS A C 1
ATOM 594 O O . LYS A 1 77 ? -2.464 0.370 20.329 1.00 85.56 77 LYS A O 1
ATOM 599 N N . LEU A 1 78 ? -3.755 -0.002 22.126 1.00 83.62 78 LEU A N 1
ATOM 600 C CA . LEU A 1 78 ? -2.889 -0.995 22.763 1.00 83.62 78 LEU A CA 1
ATOM 601 C C . LEU A 1 78 ? -2.795 -2.285 21.930 1.00 83.62 78 LEU A C 1
ATOM 603 O O . LEU A 1 78 ? -1.712 -2.843 21.769 1.00 83.62 78 LEU A O 1
ATOM 607 N N . GLU A 1 79 ? -3.907 -2.719 21.329 1.00 74.38 79 GLU A N 1
ATOM 608 C CA . GLU A 1 79 ? -3.936 -3.821 20.357 1.00 74.38 79 GLU A CA 1
ATOM 609 C C . GLU A 1 79 ? -3.139 -3.499 19.084 1.00 74.38 79 GLU A C 1
ATOM 611 O O . GLU A 1 79 ? -2.462 -4.371 18.542 1.00 74.38 79 GLU A O 1
ATOM 616 N N . GLN A 1 80 ? -3.183 -2.250 18.608 1.00 71.19 80 GLN A N 1
ATOM 617 C CA . GLN A 1 80 ? -2.377 -1.802 17.466 1.00 71.19 80 GLN A CA 1
ATOM 618 C C . GLN A 1 80 ? -0.878 -1.731 17.798 1.00 71.19 80 GLN A C 1
ATOM 620 O O . GLN A 1 80 ? -0.054 -1.983 16.920 1.00 71.19 80 GLN A O 1
ATOM 625 N N . GLU A 1 81 ? -0.515 -1.409 19.042 1.00 68.25 81 GLU A N 1
ATOM 626 C CA . GLU A 1 81 ? 0.875 -1.362 19.520 1.00 68.25 81 GLU A CA 1
ATOM 627 C C . GLU A 1 81 ? 1.465 -2.762 19.768 1.00 68.25 81 GLU A C 1
ATOM 629 O O . GLU A 1 81 ? 2.681 -2.940 19.686 1.00 68.25 81 GLU A O 1
ATOM 634 N N . ASN A 1 82 ? 0.622 -3.774 19.999 1.00 67.06 82 ASN A N 1
ATOM 635 C CA . ASN A 1 82 ? 1.027 -5.172 20.133 1.00 67.06 82 ASN A CA 1
ATOM 636 C C . ASN A 1 82 ? 0.084 -6.105 19.348 1.00 67.06 82 ASN A C 1
ATOM 638 O O . ASN A 1 82 ? -0.716 -6.826 19.955 1.00 67.06 82 ASN A O 1
ATOM 642 N N . PRO A 1 83 ? 0.156 -6.110 18.002 1.00 63.53 83 PRO A N 1
ATOM 643 C CA . PRO A 1 83 ? -0.750 -6.893 17.178 1.00 63.53 83 PRO A CA 1
ATOM 644 C C . PRO A 1 83 ? -0.480 -8.380 17.405 1.00 63.53 83 PRO A C 1
ATOM 646 O O . PRO A 1 83 ? 0.475 -8.957 16.876 1.00 63.53 83 PRO A O 1
ATOM 649 N N . LYS A 1 84 ? -1.329 -9.018 18.214 1.00 67.06 84 LYS A N 1
ATOM 650 C CA . LYS A 1 84 ? -1.303 -10.465 18.402 1.00 67.06 84 LYS A CA 1
ATOM 651 C C . LYS A 1 84 ? -1.609 -11.112 17.054 1.00 67.06 84 LYS A C 1
ATOM 653 O O . LYS A 1 84 ? -2.724 -11.023 16.545 1.00 67.06 84 LYS A O 1
ATOM 658 N N . CYS A 1 85 ? -0.600 -11.730 16.448 1.00 72.19 85 CYS A N 1
ATOM 659 C CA . CYS A 1 85 ? -0.783 -12.374 15.160 1.00 72.19 85 CYS A CA 1
ATOM 660 C C . CYS A 1 85 ? -1.447 -13.743 15.344 1.00 72.19 85 CYS A C 1
ATOM 662 O O . CYS A 1 85 ? -0.766 -14.753 15.494 1.00 72.19 85 CYS A O 1
ATOM 664 N N . ASP A 1 86 ? -2.781 -13.770 15.326 1.00 74.88 86 ASP A N 1
ATOM 665 C CA . ASP A 1 86 ? -3.571 -15.013 15.331 1.00 74.88 86 ASP A CA 1
ATOM 666 C C . ASP A 1 86 ? -3.627 -15.682 13.928 1.00 74.88 86 ASP A C 1
ATOM 668 O O . ASP A 1 86 ? -4.226 -16.747 13.742 1.00 74.88 86 ASP A O 1
ATOM 672 N N . GLY A 1 87 ? -2.997 -15.058 12.923 1.00 81.12 87 GLY A N 1
ATOM 673 C CA . GLY A 1 87 ? -2.984 -15.465 11.516 1.00 81.12 87 GLY A CA 1
ATOM 674 C C . GLY A 1 87 ? -1.644 -16.023 11.016 1.00 81.12 87 GLY A C 1
ATOM 675 O O . GLY A 1 87 ? -0.941 -16.733 11.733 1.00 81.12 87 GLY A O 1
ATOM 676 N N . PHE A 1 88 ? -1.319 -15.734 9.755 1.00 83.62 88 PHE A N 1
ATOM 677 C CA . PHE A 1 88 ? -0.015 -16.006 9.154 1.00 83.62 88 PHE A CA 1
ATOM 678 C C . PHE A 1 88 ? 0.860 -14.758 9.256 1.00 83.62 88 PHE A C 1
ATOM 680 O O . PHE A 1 88 ? 0.431 -13.649 8.929 1.00 83.62 88 PHE A O 1
ATOM 687 N N . LYS A 1 89 ? 2.082 -14.939 9.756 1.00 84.56 89 LYS A N 1
ATOM 688 C CA . LYS A 1 89 ? 3.038 -13.856 9.962 1.00 84.56 89 LYS A CA 1
ATOM 689 C C . LYS A 1 89 ? 4.027 -13.826 8.802 1.00 84.56 89 LYS A C 1
ATOM 691 O O . LYS A 1 89 ? 4.800 -14.767 8.654 1.00 84.56 89 LYS A O 1
ATOM 696 N N . CYS A 1 90 ? 4.043 -12.725 8.062 1.00 83.00 90 CYS A N 1
ATOM 697 C CA . CYS A 1 90 ? 4.989 -12.470 6.979 1.00 83.00 90 CYS A CA 1
ATOM 698 C C . CYS A 1 90 ? 5.719 -11.136 7.174 1.00 83.00 90 CYS A C 1
ATOM 700 O O . CYS A 1 90 ? 5.369 -10.348 8.059 1.00 83.00 90 CYS A O 1
ATOM 702 N N . ASP A 1 91 ? 6.783 -10.881 6.407 1.00 72.38 91 ASP A N 1
ATOM 703 C CA . ASP A 1 91 ? 7.515 -9.602 6.424 1.00 72.38 91 ASP A CA 1
ATOM 704 C C . ASP A 1 91 ? 8.031 -9.169 7.812 1.00 72.38 91 ASP A C 1
ATOM 706 O O . ASP A 1 91 ? 8.116 -7.976 8.118 1.00 72.38 91 ASP A O 1
ATOM 710 N N . ALA A 1 92 ? 8.316 -10.135 8.691 1.00 68.81 92 ALA A N 1
ATOM 711 C CA . ALA A 1 92 ? 8.689 -9.981 10.104 1.00 68.81 92 ALA A CA 1
ATOM 712 C C . ALA A 1 92 ? 7.667 -9.284 11.035 1.00 68.81 92 ALA A C 1
ATOM 714 O O . ALA A 1 92 ? 7.636 -9.626 12.217 1.00 68.81 92 ALA A O 1
ATOM 715 N N . ASN A 1 93 ? 6.823 -8.370 10.544 1.00 70.50 93 ASN A N 1
ATOM 716 C CA . ASN A 1 93 ? 5.876 -7.567 11.335 1.00 70.50 93 ASN A CA 1
ATOM 717 C C . ASN A 1 93 ? 4.463 -7.477 10.727 1.00 70.50 93 ASN A C 1
ATOM 719 O O . ASN A 1 93 ? 3.593 -6.844 11.325 1.00 70.50 93 ASN A O 1
ATOM 723 N N . ARG A 1 94 ? 4.201 -8.088 9.564 1.00 75.44 94 ARG A N 1
ATOM 724 C CA . ARG A 1 94 ? 2.860 -8.130 8.966 1.00 75.44 94 ARG A CA 1
ATOM 725 C C . ARG A 1 94 ? 2.143 -9.400 9.416 1.00 75.44 94 ARG A C 1
ATOM 727 O O . ARG A 1 94 ? 2.722 -10.483 9.435 1.00 75.44 94 ARG A O 1
ATOM 734 N N . CYS A 1 95 ? 0.875 -9.261 9.784 1.00 82.50 95 CYS A N 1
ATOM 735 C CA . CYS A 1 95 ? 0.009 -10.395 10.066 1.00 82.50 95 CYS A CA 1
ATOM 736 C C . CYS A 1 95 ? -1.179 -10.365 9.114 1.00 82.50 95 CYS A C 1
ATOM 738 O O . CYS A 1 95 ? -1.936 -9.394 9.105 1.00 82.50 95 CYS A O 1
ATOM 740 N N . ILE A 1 96 ? -1.338 -11.426 8.333 1.00 82.25 96 ILE A N 1
ATOM 741 C CA . ILE A 1 96 ? -2.487 -11.623 7.454 1.00 82.25 96 ILE A CA 1
ATOM 742 C C . ILE A 1 96 ? -3.357 -12.755 8.000 1.00 82.25 96 ILE A C 1
ATOM 744 O O . ILE A 1 96 ? -2.912 -13.618 8.758 1.00 82.25 96 ILE A O 1
ATOM 748 N N . SER A 1 97 ? -4.637 -12.759 7.642 1.00 83.69 97 SER A N 1
ATOM 749 C CA . SER A 1 97 ? -5.520 -13.876 7.982 1.00 83.69 97 SER A CA 1
ATOM 750 C C . SER A 1 97 ? -5.085 -15.146 7.242 1.00 83.69 97 SER A C 1
ATOM 752 O O . SER A 1 97 ? -4.696 -15.074 6.085 1.00 83.69 97 SER A O 1
ATOM 754 N N . LYS A 1 98 ? -5.225 -16.323 7.865 1.00 84.88 98 LYS A N 1
ATOM 755 C CA . LYS A 1 98 ? -4.894 -17.618 7.231 1.00 84.88 98 LYS A CA 1
ATOM 756 C C . LYS A 1 98 ? -5.671 -17.899 5.938 1.00 84.88 98 LYS A C 1
ATOM 758 O O . LYS A 1 98 ? -5.261 -18.754 5.172 1.00 84.88 98 LYS A O 1
ATOM 763 N N . LYS A 1 99 ? -6.795 -17.210 5.715 1.00 85.19 99 LYS A N 1
ATOM 764 C CA . LYS A 1 99 ? -7.584 -17.305 4.476 1.00 85.19 99 LYS A CA 1
ATOM 765 C C . LYS A 1 99 ? -6.916 -16.636 3.265 1.00 85.19 99 LYS A C 1
ATOM 767 O O . LYS A 1 99 ? -7.353 -16.898 2.160 1.00 85.19 99 LYS A O 1
ATOM 772 N N . TYR A 1 100 ? -5.938 -15.764 3.512 1.00 84.81 100 TYR A N 1
ATOM 773 C CA . TYR A 1 100 ? -5.124 -15.070 2.508 1.00 84.81 100 TYR A CA 1
ATOM 774 C C . TYR A 1 100 ? -3.800 -15.808 2.255 1.00 84.81 100 TYR A C 1
ATOM 776 O O . TYR A 1 100 ? -2.842 -15.236 1.770 1.00 84.81 100 TYR A O 1
ATOM 784 N N . VAL A 1 101 ? -3.691 -17.058 2.712 1.00 88.19 101 VAL A N 1
ATOM 785 C CA . VAL A 1 101 ? -2.543 -17.915 2.416 1.00 88.19 101 VAL A CA 1
ATOM 786 C C . VAL A 1 101 ? -2.983 -18.844 1.303 1.00 88.19 101 VAL A C 1
ATOM 788 O O . VAL A 1 101 ? -3.966 -19.572 1.481 1.00 88.19 101 VAL A O 1
ATOM 791 N N . CYS A 1 102 ? -2.251 -18.847 0.194 1.00 88.06 102 CYS A N 1
ATOM 792 C CA . CYS A 1 102 ? -2.573 -19.624 -0.998 1.00 88.06 102 CYS A CA 1
ATOM 793 C C . CYS A 1 102 ? -3.945 -19.282 -1.583 1.00 88.06 102 CYS A C 1
ATOM 795 O O . CYS A 1 102 ? -4.677 -20.171 -2.034 1.00 88.06 102 CYS A O 1
ATOM 797 N N . ASP A 1 103 ? -4.314 -18.004 -1.550 1.00 85.38 103 ASP A N 1
ATOM 798 C CA . ASP A 1 103 ? -5.547 -17.510 -2.161 1.00 85.38 103 ASP A CA 1
ATOM 799 C C . ASP A 1 103 ? -5.320 -17.010 -3.600 1.00 85.38 103 ASP A C 1
ATOM 801 O O . ASP A 1 103 ? -6.276 -16.768 -4.344 1.00 85.38 103 ASP A O 1
ATOM 805 N N . GLY A 1 104 ? -4.054 -16.969 -4.025 1.00 82.12 104 GLY A N 1
ATOM 806 C CA . GLY A 1 104 ? -3.620 -16.558 -5.349 1.00 82.12 104 GLY A CA 1
ATOM 807 C C . GLY A 1 104 ? -3.329 -15.064 -5.470 1.00 82.12 104 GLY A C 1
ATOM 808 O O . GLY A 1 104 ? -3.118 -14.598 -6.598 1.00 82.12 104 GLY A O 1
ATOM 809 N N . TYR A 1 105 ? -3.326 -14.317 -4.363 1.00 81.44 105 TYR A N 1
ATOM 810 C CA . TYR A 1 105 ? -2.958 -12.908 -4.298 1.00 81.44 105 TYR A CA 1
ATOM 811 C C . TYR A 1 105 ? -1.688 -12.707 -3.468 1.00 81.44 105 TYR A C 1
ATOM 813 O O . TYR A 1 105 ? -1.468 -13.347 -2.456 1.00 81.44 105 TYR A O 1
ATOM 821 N N . LEU A 1 106 ? -0.833 -11.781 -3.911 1.00 78.94 106 LEU A N 1
ATOM 822 C CA . LEU A 1 106 ? 0.382 -11.412 -3.183 1.00 78.94 106 LEU A CA 1
ATOM 823 C C . LEU A 1 106 ? 0.056 -10.365 -2.109 1.00 78.94 106 LEU A C 1
ATOM 825 O O . LEU A 1 106 ? 0.169 -9.158 -2.353 1.00 78.94 106 LEU A O 1
ATOM 829 N N . ASP A 1 107 ? -0.345 -10.823 -0.928 1.00 81.00 107 ASP A N 1
ATOM 830 C CA . ASP A 1 107 ? -0.642 -9.989 0.236 1.00 81.00 107 ASP A CA 1
ATOM 831 C C . ASP A 1 107 ? 0.601 -9.708 1.090 1.00 81.00 107 ASP A C 1
ATOM 833 O O . ASP A 1 107 ? 0.705 -8.647 1.725 1.00 81.00 107 ASP A O 1
ATOM 837 N N . CYS A 1 108 ? 1.584 -10.607 1.093 1.00 80.00 108 CYS A N 1
ATOM 838 C CA . CYS A 1 108 ? 2.871 -10.388 1.748 1.00 80.00 108 CYS A CA 1
ATOM 839 C C . CYS A 1 108 ? 3.898 -9.755 0.802 1.00 80.00 108 CYS A C 1
ATOM 841 O O . CYS A 1 108 ? 3.986 -10.066 -0.385 1.00 80.00 108 CYS A O 1
ATOM 843 N N . LYS A 1 109 ? 4.723 -8.844 1.329 1.00 76.38 109 LYS A N 1
ATOM 844 C CA . LYS A 1 109 ? 5.776 -8.176 0.545 1.00 76.38 109 LYS A CA 1
ATOM 845 C C . LYS A 1 109 ? 6.885 -9.160 0.153 1.00 76.38 109 LYS A C 1
ATOM 847 O O . LYS A 1 109 ? 7.471 -9.019 -0.917 1.00 76.38 109 LYS A O 1
ATOM 852 N N . ASP A 1 110 ? 7.171 -10.129 1.013 1.00 78.50 110 ASP A N 1
ATOM 853 C CA . ASP A 1 110 ? 8.085 -11.246 0.784 1.00 78.50 110 ASP A CA 1
ATOM 854 C C . ASP A 1 110 ? 7.449 -12.415 0.018 1.00 78.50 110 ASP A C 1
ATOM 856 O O . ASP A 1 110 ? 8.161 -13.366 -0.307 1.00 78.50 110 ASP A O 1
ATOM 860 N N . GLN A 1 111 ? 6.151 -12.321 -0.310 1.00 80.88 111 GLN A N 1
ATOM 861 C CA . GLN A 1 111 ? 5.386 -13.312 -1.077 1.00 80.88 111 GLN A CA 1
ATOM 862 C C . GLN A 1 111 ? 5.265 -14.668 -0.362 1.00 80.88 111 GLN A C 1
ATOM 864 O O . GLN A 1 111 ? 4.959 -15.684 -0.983 1.00 80.88 111 GLN A O 1
ATOM 869 N N . SER A 1 112 ? 5.567 -14.715 0.940 1.00 85.31 112 SER A N 1
ATOM 870 C CA . SER A 1 112 ? 5.606 -15.960 1.716 1.00 85.31 112 SER A CA 1
ATOM 871 C C . SER A 1 112 ? 4.238 -16.615 1.915 1.00 85.31 112 SER A C 1
ATOM 873 O O . SER A 1 112 ? 4.178 -17.798 2.238 1.00 85.31 112 SER A O 1
ATOM 875 N N . ASP A 1 113 ? 3.166 -15.860 1.708 1.00 86.06 113 ASP A N 1
ATOM 876 C CA . ASP A 1 113 ? 1.772 -16.294 1.686 1.00 86.06 113 ASP A CA 1
ATOM 877 C C . ASP A 1 113 ? 1.424 -17.191 0.495 1.00 86.06 113 ASP A C 1
ATOM 879 O O . ASP A 1 113 ? 0.605 -18.094 0.638 1.00 86.06 113 ASP A O 1
ATOM 883 N N . GLU A 1 114 ? 2.092 -16.999 -0.643 1.00 88.56 114 GLU A N 1
ATOM 884 C CA . GLU A 1 114 ? 1.816 -17.729 -1.889 1.00 88.56 114 GLU A CA 1
ATOM 885 C C . GLU A 1 114 ? 2.932 -18.714 -2.274 1.00 88.56 114 GLU A C 1
ATOM 887 O O . GLU A 1 114 ? 2.886 -19.355 -3.328 1.00 88.56 114 GLU A O 1
ATOM 892 N N . ILE A 1 115 ? 3.949 -18.859 -1.419 1.00 84.00 115 ILE A N 1
ATOM 893 C CA . ILE A 1 115 ? 5.048 -19.813 -1.589 1.00 84.00 115 ILE A CA 1
ATOM 894 C C . ILE A 1 115 ? 4.764 -21.064 -0.743 1.00 84.00 115 ILE A C 1
ATOM 896 O O . ILE A 1 115 ? 4.447 -20.976 0.438 1.00 84.00 115 ILE A O 1
ATOM 900 N N . ASN A 1 116 ? 4.965 -22.251 -1.329 1.00 83.81 116 ASN A N 1
ATOM 901 C CA . ASN A 1 116 ? 4.697 -23.574 -0.726 1.00 83.81 116 ASN A CA 1
ATOM 902 C C . ASN A 1 116 ? 3.211 -23.929 -0.556 1.00 83.81 116 ASN A C 1
ATOM 904 O O . ASN A 1 116 ? 2.839 -24.667 0.360 1.00 83.81 116 ASN A O 1
ATOM 908 N N . CYS A 1 117 ? 2.369 -23.456 -1.468 1.00 86.31 117 CYS A N 1
ATOM 909 C CA . CYS A 1 117 ? 0.983 -23.892 -1.539 1.00 86.31 117 CYS A CA 1
ATOM 910 C C . CYS A 1 117 ? 0.875 -25.364 -1.964 1.00 86.31 117 CYS A C 1
ATOM 912 O O . CYS A 1 117 ? 1.605 -25.781 -2.866 1.00 86.31 117 CYS A O 1
ATOM 914 N N . PRO A 1 118 ? -0.031 -26.161 -1.363 1.00 85.06 118 PRO A N 1
ATOM 915 C CA . PRO A 1 118 ? -0.184 -27.583 -1.688 1.00 85.06 118 PRO A CA 1
ATOM 916 C C . PRO A 1 118 ? -0.568 -27.847 -3.154 1.00 85.06 118 PRO A C 1
ATOM 918 O O . PRO A 1 118 ? -0.367 -28.947 -3.650 1.00 85.06 118 PRO A O 1
ATOM 921 N N . GLN A 1 119 ? -1.094 -26.840 -3.849 1.00 83.88 119 GLN A N 1
ATOM 922 C CA . GLN A 1 119 ? -1.439 -26.856 -5.269 1.00 83.88 119 GLN A CA 1
ATOM 923 C C . GLN A 1 119 ? -0.211 -26.717 -6.189 1.00 83.88 119 GLN A C 1
ATOM 925 O O . GLN A 1 119 ? -0.329 -26.907 -7.396 1.00 83.88 119 GLN A O 1
ATOM 930 N N . CYS A 1 120 ? 0.963 -26.373 -5.645 1.00 83.12 120 CYS A N 1
ATOM 931 C CA . CYS A 1 120 ? 2.180 -26.116 -6.407 1.00 83.12 120 CYS A CA 1
ATOM 932 C C . CYS A 1 120 ? 3.303 -27.090 -6.025 1.00 83.12 120 CYS A C 1
ATOM 934 O O . CYS A 1 120 ? 3.906 -26.976 -4.961 1.00 83.12 120 CYS A O 1
ATOM 936 N N . ASP A 1 121 ? 3.680 -27.974 -6.950 1.00 70.50 121 ASP A N 1
ATOM 937 C CA . ASP A 1 121 ? 4.662 -29.042 -6.695 1.00 70.50 121 ASP A CA 1
ATOM 938 C C . ASP A 1 121 ? 6.130 -28.580 -6.565 1.00 70.50 121 ASP A C 1
ATOM 940 O O . ASP A 1 121 ? 7.006 -29.402 -6.310 1.00 70.50 121 ASP A O 1
ATOM 944 N N . ASN A 1 122 ? 6.456 -27.290 -6.735 1.00 62.12 122 ASN A N 1
ATOM 945 C CA . ASN A 1 122 ? 7.850 -26.817 -6.717 1.00 62.12 122 ASN A CA 1
ATOM 946 C C . ASN A 1 122 ? 8.002 -25.306 -6.491 1.00 62.12 122 ASN A C 1
ATOM 948 O O . ASN A 1 122 ? 8.072 -24.578 -7.478 1.00 62.12 122 ASN A O 1
ATOM 952 N N . LYS A 1 123 ? 8.137 -24.835 -5.235 1.00 66.56 123 LYS A N 1
ATOM 953 C CA . LYS A 1 123 ? 8.567 -23.456 -4.851 1.00 66.56 123 LYS A CA 1
ATOM 954 C C . LYS A 1 123 ? 7.992 -22.321 -5.725 1.00 66.56 123 LYS A C 1
ATOM 956 O O . LYS A 1 123 ? 8.639 -21.292 -5.930 1.00 66.56 123 LYS A O 1
ATOM 961 N N . GLY A 1 124 ? 6.822 -22.561 -6.299 1.00 82.12 124 GLY A N 1
ATOM 962 C CA . GLY A 1 124 ? 6.151 -21.670 -7.218 1.00 82.12 124 GLY A CA 1
ATOM 963 C C . GLY A 1 124 ? 5.307 -20.717 -6.408 1.00 82.12 124 GLY A C 1
ATOM 964 O O . GLY A 1 124 ? 4.927 -21.031 -5.281 1.00 82.12 124 GLY A O 1
ATOM 965 N N . VAL A 1 125 ? 5.039 -19.566 -6.996 1.00 86.62 125 VAL A N 1
ATOM 966 C CA . VAL A 1 125 ? 4.065 -18.630 -6.466 1.00 86.62 125 VAL A CA 1
ATOM 967 C C . VAL A 1 125 ? 2.715 -19.036 -7.024 1.00 86.62 125 VAL A C 1
ATOM 969 O O . VAL A 1 125 ? 2.532 -19.097 -8.246 1.00 86.62 125 VAL A O 1
ATOM 972 N N . TYR A 1 126 ? 1.814 -19.404 -6.120 1.00 88.19 126 TYR A N 1
ATOM 973 C CA . TYR A 1 126 ? 0.444 -19.715 -6.477 1.00 88.19 126 TYR A CA 1
ATOM 974 C C . TYR A 1 126 ? -0.260 -18.435 -6.918 1.00 88.19 126 TYR A C 1
ATOM 976 O O . TYR A 1 126 ? -0.049 -17.356 -6.372 1.00 88.19 126 TYR A O 1
ATOM 984 N N . CYS A 1 127 ? -1.058 -18.537 -7.975 1.00 86.69 127 CYS A N 1
ATOM 985 C CA . CYS A 1 127 ? -1.843 -17.405 -8.436 1.00 86.69 127 CYS A CA 1
ATOM 986 C C . CYS A 1 127 ? -3.269 -17.803 -8.807 1.00 86.69 127 CYS A C 1
ATOM 988 O O . CYS A 1 127 ? -3.880 -17.226 -9.699 1.00 86.69 127 CYS A O 1
ATOM 990 N N . GLY A 1 128 ? -3.837 -18.782 -8.107 1.00 83.94 128 GLY A N 1
ATOM 991 C CA . GLY A 1 128 ? -5.227 -19.176 -8.311 1.00 83.94 128 GLY A CA 1
ATOM 992 C C . GLY A 1 128 ? -5.450 -20.060 -9.543 1.00 83.94 128 GLY A C 1
ATOM 993 O O . GLY A 1 128 ? -4.659 -20.092 -10.488 1.00 83.94 128 GLY A O 1
ATOM 994 N N . GLY A 1 129 ? -6.565 -20.794 -9.527 1.00 79.50 129 GLY A N 1
ATOM 995 C CA . GLY A 1 129 ? -6.977 -21.666 -10.633 1.00 79.50 129 GLY A CA 1
ATOM 996 C C . GLY A 1 129 ? -5.969 -22.772 -10.951 1.00 79.50 129 GLY A C 1
ATOM 997 O O . GLY A 1 129 ? -5.740 -23.046 -12.127 1.00 79.50 129 GLY A O 1
ATOM 998 N N . ASP A 1 130 ? -5.325 -23.337 -9.922 1.00 79.06 130 ASP A N 1
ATOM 999 C CA . ASP A 1 130 ? -4.282 -24.371 -10.033 1.00 79.06 130 ASP A CA 1
ATOM 1000 C C . ASP A 1 130 ? -3.075 -23.962 -10.898 1.00 79.06 130 ASP A C 1
ATOM 1002 O O . ASP A 1 130 ? -2.315 -24.804 -11.383 1.00 79.06 130 ASP A O 1
ATOM 1006 N N . LYS A 1 131 ? -2.871 -22.650 -11.093 1.00 87.12 131 LYS A N 1
ATOM 1007 C CA . LYS A 1 131 ? -1.714 -22.111 -11.802 1.00 87.12 131 LYS A CA 1
ATOM 1008 C C . LYS A 1 131 ? -0.639 -21.666 -10.820 1.00 87.12 131 LYS A C 1
ATOM 1010 O O . LYS A 1 131 ? -0.888 -20.891 -9.898 1.00 87.12 131 LYS A O 1
ATOM 1015 N N . CYS A 1 132 ? 0.579 -22.117 -11.092 1.00 89.25 132 CYS A N 1
ATOM 1016 C CA . CYS A 1 132 ? 1.773 -21.758 -10.344 1.00 89.25 132 CYS A CA 1
ATOM 1017 C C . CYS A 1 132 ? 2.800 -21.161 -11.300 1.00 89.25 132 CYS A C 1
ATOM 1019 O O . CYS A 1 132 ? 3.059 -21.718 -12.371 1.00 89.25 132 CYS A O 1
ATOM 1021 N N . ILE A 1 133 ? 3.395 -20.041 -10.905 1.00 88.88 133 ILE A N 1
ATOM 1022 C CA . ILE A 1 133 ? 4.441 -19.358 -11.669 1.00 88.88 133 ILE A CA 1
ATOM 1023 C C . ILE A 1 133 ? 5.764 -19.374 -10.902 1.00 88.88 133 ILE A C 1
ATOM 1025 O O . ILE A 1 133 ? 5.817 -19.608 -9.695 1.00 88.88 133 ILE A O 1
ATOM 1029 N N . SER A 1 134 ? 6.871 -19.140 -11.597 1.00 88.81 134 SER A N 1
ATOM 1030 C CA . SER A 1 134 ? 8.162 -18.918 -10.950 1.00 88.81 134 SER A CA 1
ATOM 1031 C C . SER A 1 134 ? 8.189 -17.544 -10.283 1.00 88.81 134 SER A C 1
ATOM 1033 O O . SER A 1 134 ? 7.685 -16.578 -10.841 1.00 88.81 134 SER A O 1
ATOM 1035 N N . SER A 1 135 ? 8.898 -17.397 -9.162 1.00 84.38 135 SER A N 1
ATOM 1036 C CA . SER A 1 135 ? 9.140 -16.078 -8.551 1.00 84.38 135 SER A CA 1
ATOM 1037 C C . SER A 1 135 ? 9.792 -15.067 -9.506 1.00 84.38 135 SER A C 1
ATOM 1039 O O . SER A 1 135 ? 9.661 -13.863 -9.327 1.00 84.38 135 SER A O 1
ATOM 1041 N N . ARG A 1 136 ? 10.477 -15.536 -10.559 1.00 85.44 136 ARG A N 1
ATOM 1042 C CA . ARG A 1 136 ? 11.073 -14.683 -11.604 1.00 85.44 136 ARG A CA 1
ATOM 1043 C C . ARG A 1 136 ? 10.061 -14.072 -12.574 1.00 85.44 136 ARG A C 1
ATOM 1045 O O . ARG A 1 136 ? 10.456 -13.178 -13.311 1.00 85.44 136 ARG A O 1
ATOM 1052 N N . GLN A 1 137 ? 8.843 -14.599 -12.597 1.00 86.88 137 GLN A N 1
ATOM 1053 C CA . GLN A 1 137 ? 7.736 -14.155 -13.446 1.00 86.88 137 GLN A CA 1
ATOM 1054 C C . GLN A 1 137 ? 6.895 -13.066 -12.772 1.00 86.88 137 GLN A C 1
ATOM 1056 O O . GLN A 1 137 ? 5.952 -12.562 -13.352 1.00 86.88 137 GLN A O 1
ATOM 1061 N N . ILE A 1 138 ? 7.233 -12.696 -11.538 1.00 85.81 138 ILE A N 1
ATOM 1062 C CA . ILE A 1 138 ? 6.576 -11.599 -10.832 1.00 85.81 138 ILE A CA 1
ATOM 1063 C C . ILE A 1 138 ? 7.179 -10.283 -11.319 1.00 85.81 138 ILE A C 1
ATOM 1065 O O . ILE A 1 138 ? 8.400 -10.157 -11.387 1.00 85.81 138 ILE A O 1
ATOM 1069 N N . CYS A 1 139 ? 6.357 -9.283 -11.623 1.00 85.12 139 CYS A N 1
ATOM 1070 C CA . CYS A 1 139 ? 6.813 -7.964 -12.068 1.00 85.12 139 CYS A CA 1
ATOM 1071 C C . CYS A 1 139 ? 7.769 -8.006 -13.280 1.00 85.12 139 CYS A C 1
ATOM 1073 O O . CYS A 1 139 ? 8.660 -7.156 -13.409 1.00 85.12 139 CYS A O 1
ATOM 1075 N N . ASP A 1 140 ? 7.638 -9.012 -14.147 1.00 85.12 140 ASP A N 1
ATOM 1076 C CA . ASP A 1 140 ? 8.498 -9.221 -15.314 1.00 85.12 140 ASP A CA 1
ATOM 1077 C C . ASP A 1 140 ? 7.942 -8.545 -16.589 1.00 85.12 140 ASP A C 1
ATOM 1079 O O . ASP A 1 140 ? 8.625 -8.438 -17.624 1.00 85.12 140 ASP A O 1
ATOM 1083 N N . GLY A 1 141 ? 6.725 -8.007 -16.483 1.00 81.38 141 GLY A N 1
ATOM 1084 C CA . GLY A 1 141 ? 5.999 -7.300 -17.525 1.00 81.38 141 GLY A CA 1
ATOM 1085 C C . GLY A 1 141 ? 5.210 -8.196 -18.469 1.00 81.38 141 GLY A C 1
ATOM 1086 O O . GLY A 1 141 ? 4.642 -7.668 -19.429 1.00 81.38 141 GLY A O 1
ATOM 1087 N N . ASN A 1 142 ? 5.178 -9.505 -18.235 1.00 84.50 142 ASN A N 1
ATOM 1088 C CA . ASN A 1 142 ? 4.264 -10.439 -18.873 1.00 84.50 142 ASN A CA 1
ATOM 1089 C C . ASN A 1 142 ? 3.105 -10.733 -17.919 1.00 84.50 142 ASN A C 1
ATOM 1091 O O . ASN A 1 142 ? 3.182 -10.475 -16.734 1.00 84.50 142 ASN A O 1
ATOM 1095 N N . LEU A 1 143 ? 1.989 -11.226 -18.450 1.00 85.38 143 LEU A N 1
ATOM 1096 C CA . LEU A 1 143 ? 0.843 -11.595 -17.619 1.00 85.38 143 LEU A CA 1
ATOM 1097 C C . LEU A 1 143 ? 0.765 -13.102 -17.602 1.00 85.38 143 LEU A C 1
ATOM 1099 O O . LEU A 1 143 ? 0.074 -13.721 -18.417 1.00 85.38 143 LEU A O 1
ATOM 1103 N N . ASP A 1 144 ? 1.552 -13.664 -16.703 1.00 86.31 144 ASP A N 1
ATOM 1104 C CA . ASP A 1 144 ? 1.674 -15.088 -16.513 1.00 86.31 144 ASP A CA 1
ATOM 1105 C C . ASP A 1 144 ? 0.525 -15.623 -15.669 1.00 86.31 144 ASP A C 1
ATOM 1107 O O . ASP A 1 144 ? 0.140 -16.776 -15.853 1.00 86.31 144 ASP A O 1
ATOM 1111 N N . CYS A 1 145 ? -0.115 -14.810 -14.830 1.00 85.50 145 CYS A N 1
ATOM 1112 C CA . CYS A 1 145 ? -1.282 -15.247 -14.074 1.00 85.50 145 CYS A CA 1
ATOM 1113 C C . CYS A 1 145 ? -2.628 -14.890 -14.734 1.00 85.50 145 CYS A C 1
ATOM 1115 O O . CYS A 1 145 ? -2.714 -13.921 -15.495 1.00 85.50 145 CYS A O 1
ATOM 1117 N N . PRO A 1 146 ? -3.711 -15.657 -14.463 1.00 82.88 146 PRO A N 1
ATOM 1118 C CA . PRO A 1 146 ? -4.983 -15.533 -15.188 1.00 82.88 146 PRO A CA 1
ATOM 1119 C C . PRO A 1 146 ? -5.589 -14.123 -15.168 1.00 82.88 146 PRO A C 1
ATOM 1121 O O . PRO A 1 146 ? -6.171 -13.681 -16.158 1.00 82.88 146 PRO A O 1
ATOM 1124 N N . TYR A 1 147 ? -5.395 -13.391 -14.068 1.00 79.56 147 TYR A N 1
ATOM 1125 C CA . TYR A 1 147 ? -5.917 -12.040 -13.858 1.00 79.56 147 TYR A CA 1
ATOM 1126 C C . TYR A 1 147 ? -4.809 -10.978 -13.751 1.00 79.56 147 TYR A C 1
ATOM 1128 O O . TYR A 1 147 ? -5.078 -9.842 -13.341 1.00 79.56 147 TYR A O 1
ATOM 1136 N N . GLY A 1 148 ? -3.573 -11.320 -14.138 1.00 78.81 148 GLY A N 1
ATOM 1137 C CA . GLY A 1 148 ? -2.419 -10.420 -14.115 1.00 78.81 148 GLY A CA 1
ATOM 1138 C C . GLY A 1 148 ? -1.957 -9.981 -12.725 1.00 78.81 148 GLY A C 1
ATOM 1139 O O . GLY A 1 148 ? -1.453 -8.873 -12.572 1.00 78.81 148 GLY A O 1
ATOM 1140 N N . GLN A 1 149 ? -2.230 -10.779 -11.698 1.00 77.12 149 GLN A N 1
ATOM 1141 C CA . GLN A 1 149 ? -1.865 -10.526 -10.303 1.00 77.12 149 GLN A CA 1
ATOM 1142 C C . GLN A 1 149 ? -0.354 -10.528 -10.062 1.00 77.12 149 GLN A C 1
ATOM 1144 O O . GLN A 1 149 ? 0.112 -9.817 -9.180 1.00 77.12 149 GLN A O 1
ATOM 1149 N N . ASP A 1 150 ? 0.392 -11.247 -10.894 1.00 83.31 150 ASP A N 1
ATOM 1150 C CA . ASP A 1 150 ? 1.853 -11.257 -10.963 1.00 83.31 150 ASP A CA 1
ATOM 1151 C C . ASP A 1 150 ? 2.452 -9.887 -11.310 1.00 83.31 150 ASP A C 1
ATOM 1153 O O . ASP A 1 150 ? 3.590 -9.601 -10.950 1.00 83.31 150 ASP A O 1
ATOM 1157 N N . GLU A 1 151 ? 1.661 -9.009 -11.929 1.00 82.56 151 GLU A N 1
ATOM 1158 C CA . GLU A 1 151 ? 2.048 -7.647 -12.310 1.00 82.56 151 GLU A CA 1
ATOM 1159 C C . GLU A 1 151 ? 1.395 -6.568 -11.426 1.00 82.56 151 GLU A C 1
ATOM 1161 O O . GLU A 1 151 ? 1.508 -5.366 -11.694 1.00 82.56 151 GLU A O 1
ATOM 1166 N N . ARG A 1 152 ? 0.682 -6.966 -10.363 1.00 77.88 152 ARG A N 1
ATOM 1167 C CA . ARG A 1 152 ? 0.071 -6.030 -9.408 1.00 77.88 152 ARG A CA 1
ATOM 1168 C C . ARG A 1 152 ? 1.068 -5.657 -8.320 1.00 77.88 152 ARG A C 1
ATOM 1170 O O . ARG A 1 152 ? 1.895 -6.457 -7.907 1.00 77.88 152 ARG A O 1
ATOM 1177 N N . ASN A 1 153 ? 0.956 -4.425 -7.820 1.00 75.94 153 ASN A N 1
ATOM 1178 C CA . ASN A 1 153 ? 1.763 -3.924 -6.700 1.00 75.94 153 ASN A CA 1
ATOM 1179 C C . ASN A 1 153 ? 3.290 -3.993 -6.929 1.00 75.94 153 ASN A C 1
ATOM 1181 O O . ASN A 1 153 ? 4.080 -4.019 -5.990 1.00 75.94 153 ASN A O 1
ATOM 1185 N N . CYS A 1 154 ? 3.715 -3.973 -8.192 1.00 82.81 154 CYS A N 1
ATOM 1186 C CA . CYS A 1 154 ? 5.121 -3.972 -8.585 1.00 82.81 154 CYS A CA 1
ATOM 1187 C C . CYS A 1 154 ? 5.762 -2.578 -8.584 1.00 82.81 154 CYS A C 1
ATOM 1189 O O . CYS A 1 154 ? 6.943 -2.439 -8.909 1.00 82.81 154 CYS A O 1
ATOM 1191 N N . LEU A 1 155 ? 4.980 -1.546 -8.249 1.00 84.50 155 LEU A N 1
ATOM 1192 C CA . LEU A 1 155 ? 5.372 -0.142 -8.232 1.00 84.50 155 LEU A CA 1
ATOM 1193 C C . LEU A 1 155 ? 5.077 0.472 -6.865 1.00 84.50 155 LEU A C 1
ATOM 1195 O O . LEU A 1 155 ? 4.033 0.204 -6.274 1.00 84.50 155 LEU A O 1
ATOM 1199 N N . ARG A 1 156 ? 5.971 1.336 -6.384 1.00 86.38 156 ARG A N 1
ATOM 1200 C CA . ARG A 1 156 ? 5.745 2.132 -5.169 1.00 86.38 156 ARG A CA 1
ATOM 1201 C C . ARG A 1 156 ? 6.470 3.469 -5.220 1.00 86.38 156 ARG A C 1
ATOM 1203 O O . ARG A 1 156 ? 7.316 3.688 -6.086 1.00 86.38 156 ARG A O 1
ATOM 1210 N N . LEU A 1 157 ? 6.176 4.327 -4.247 1.00 88.75 157 LEU A N 1
ATOM 1211 C CA . LEU A 1 157 ? 6.962 5.526 -3.965 1.00 88.75 157 LEU A CA 1
ATOM 1212 C C . LEU A 1 157 ? 7.836 5.314 -2.722 1.00 88.75 157 LEU A C 1
ATOM 1214 O O . LEU A 1 157 ? 7.386 4.721 -1.739 1.00 88.75 157 LEU A O 1
ATOM 1218 N N . SER A 1 158 ? 9.089 5.773 -2.784 1.00 86.94 158 SER A N 1
ATOM 1219 C CA . SER A 1 158 ? 10.127 5.466 -1.787 1.00 86.94 158 SER A CA 1
ATOM 1220 C C . SER A 1 158 ? 9.847 5.992 -0.375 1.00 86.94 158 SER A C 1
ATOM 1222 O O . SER A 1 158 ? 10.179 5.316 0.598 1.00 86.94 158 SER A O 1
ATOM 1224 N N . ASP A 1 159 ? 9.264 7.188 -0.237 1.00 81.75 159 ASP A N 1
ATOM 1225 C CA . ASP A 1 159 ? 9.262 7.905 1.046 1.00 81.75 159 ASP A CA 1
ATOM 1226 C C . ASP A 1 159 ? 8.001 7.621 1.862 1.00 81.75 159 ASP A C 1
ATOM 1228 O O . ASP A 1 159 ? 8.064 7.441 3.080 1.00 81.75 159 ASP A O 1
ATOM 1232 N N . ARG A 1 160 ? 6.834 7.627 1.208 1.00 75.94 160 ARG A N 1
ATOM 1233 C CA . ARG A 1 160 ? 5.532 7.367 1.835 1.00 75.94 160 ARG A CA 1
ATOM 1234 C C . ARG A 1 160 ? 4.591 6.677 0.856 1.00 75.94 160 ARG A C 1
ATOM 1236 O O . ARG A 1 160 ? 4.424 7.152 -0.263 1.00 75.94 160 ARG A O 1
ATOM 1243 N N . ASN A 1 161 ? 3.934 5.623 1.337 1.00 62.06 161 ASN A N 1
ATOM 1244 C CA . ASN A 1 161 ? 2.821 4.928 0.688 1.00 62.06 161 ASN A CA 1
ATOM 1245 C C . ASN A 1 161 ? 1.640 4.937 1.678 1.00 62.06 161 ASN A C 1
ATOM 1247 O O . ASN A 1 161 ? 1.781 4.459 2.802 1.00 62.06 161 ASN A O 1
ATOM 1251 N N . GLY A 1 162 ? 0.512 5.537 1.298 1.00 65.00 162 GLY A N 1
ATOM 1252 C CA . GLY A 1 162 ? -0.657 5.775 2.163 1.00 65.00 162 GLY A CA 1
ATOM 1253 C C . GLY A 1 162 ? -1.592 6.827 1.556 1.00 65.00 162 GLY A C 1
ATOM 1254 O O . GLY A 1 162 ? -1.584 6.995 0.340 1.00 65.00 162 GLY A O 1
ATOM 1255 N N . ASP A 1 163 ? -2.329 7.596 2.366 1.00 68.38 163 ASP A N 1
ATOM 1256 C CA . ASP A 1 163 ? -3.269 8.643 1.894 1.00 68.38 163 ASP A CA 1
ATOM 1257 C C . ASP A 1 163 ? -2.625 9.674 0.940 1.00 68.38 163 ASP A C 1
ATOM 1259 O O . ASP A 1 163 ? -3.269 10.231 0.042 1.00 68.38 163 ASP A O 1
ATOM 1263 N N . MET A 1 164 ? -1.318 9.886 1.115 1.00 78.44 164 MET A N 1
ATOM 1264 C CA . MET A 1 164 ? -0.435 10.621 0.219 1.00 78.44 164 MET A CA 1
ATOM 1265 C C . MET A 1 164 ? 0.777 9.750 -0.115 1.00 78.44 164 MET A C 1
ATOM 1267 O O . MET A 1 164 ? 1.496 9.304 0.781 1.00 78.44 164 MET A O 1
ATOM 1271 N N . GLY A 1 165 ? 1.012 9.551 -1.407 1.00 83.56 165 GLY A N 1
ATOM 1272 C CA . GLY A 1 165 ? 2.193 8.892 -1.937 1.00 83.56 165 GLY A CA 1
ATOM 1273 C C . GLY A 1 165 ? 3.275 9.923 -2.234 1.00 83.56 165 GLY A C 1
ATOM 1274 O O . GLY A 1 165 ? 2.996 10.915 -2.906 1.00 83.56 165 GLY A O 1
ATOM 1275 N N . LYS A 1 166 ? 4.504 9.730 -1.749 1.00 89.50 166 LYS A N 1
ATOM 1276 C CA . LYS A 1 166 ? 5.625 10.638 -2.043 1.00 89.50 166 LYS A CA 1
ATOM 1277 C C . LYS A 1 166 ? 6.933 9.877 -2.200 1.00 89.50 166 LYS A C 1
ATOM 1279 O O . LYS A 1 166 ? 7.193 8.949 -1.439 1.00 89.50 166 LYS A O 1
ATOM 1284 N N . GLY A 1 167 ? 7.758 10.302 -3.152 1.00 90.88 167 GLY A N 1
ATOM 1285 C CA . GLY A 1 167 ? 9.144 9.861 -3.283 1.00 90.88 167 GLY A CA 1
ATOM 1286 C C . GLY A 1 167 ? 9.532 9.542 -4.719 1.00 90.88 167 GLY A C 1
ATOM 1287 O O . GLY A 1 167 ? 8.879 9.977 -5.670 1.00 90.88 167 GLY A O 1
ATOM 1288 N N . VAL A 1 168 ? 10.607 8.773 -4.862 1.00 91.75 168 VAL A N 1
ATOM 1289 C CA . VAL A 1 168 ? 11.065 8.230 -6.142 1.00 91.75 168 VAL A CA 1
ATOM 1290 C C . VAL A 1 168 ? 10.166 7.060 -6.532 1.00 91.75 168 VAL A C 1
ATOM 1292 O O . VAL A 1 168 ? 9.840 6.224 -5.689 1.00 91.75 168 VAL A O 1
ATOM 1295 N N . LEU A 1 169 ? 9.773 6.993 -7.805 1.00 90.19 169 LEU A N 1
ATOM 1296 C CA . LEU A 1 169 ? 9.085 5.833 -8.363 1.00 90.19 169 LEU A CA 1
ATOM 1297 C C . LEU A 1 169 ? 10.039 4.638 -8.391 1.00 90.19 169 LEU A C 1
ATOM 1299 O O . LEU A 1 169 ? 11.083 4.681 -9.043 1.00 90.19 169 LEU A O 1
ATOM 1303 N N . GLU A 1 170 ? 9.662 3.565 -7.711 1.00 90.50 170 GLU A N 1
ATOM 1304 C CA . GLU A 1 170 ? 10.438 2.336 -7.620 1.00 90.50 170 GLU A CA 1
ATOM 1305 C C . GLU A 1 170 ? 9.675 1.157 -8.214 1.00 90.50 170 GLU A C 1
ATOM 1307 O O . GLU A 1 170 ? 8.452 1.074 -8.116 1.00 90.50 170 GLU A O 1
ATOM 1312 N N . VAL A 1 171 ? 10.430 0.227 -8.790 1.00 89.06 171 VAL A N 1
ATOM 1313 C CA . VAL A 1 171 ? 9.953 -1.046 -9.328 1.00 89.06 171 VAL A CA 1
ATOM 1314 C C . VAL A 1 171 ? 10.553 -2.180 -8.517 1.00 89.06 171 VAL A C 1
ATOM 1316 O O . VAL A 1 171 ? 11.751 -2.170 -8.217 1.00 89.06 171 VAL A O 1
ATOM 1319 N N . PHE A 1 172 ? 9.734 -3.169 -8.183 1.00 85.94 172 PHE A N 1
ATOM 1320 C CA . PHE A 1 172 ? 10.203 -4.369 -7.510 1.00 85.94 172 PHE A CA 1
ATOM 1321 C C . PHE A 1 172 ? 10.912 -5.309 -8.488 1.00 85.94 172 PHE A C 1
ATOM 1323 O O . PHE A 1 172 ? 10.384 -5.614 -9.557 1.00 85.94 172 PHE A O 1
ATOM 1330 N N . LYS A 1 173 ? 12.104 -5.790 -8.118 1.00 85.06 173 LYS A N 1
ATOM 1331 C CA . LYS A 1 173 ? 12.826 -6.807 -8.886 1.00 85.06 173 LYS A CA 1
ATOM 1332 C C . LYS A 1 173 ? 12.892 -8.121 -8.105 1.00 85.06 173 LYS A C 1
ATOM 1334 O O . LYS A 1 173 ? 13.570 -8.174 -7.077 1.00 85.06 173 LYS A O 1
ATOM 1339 N N . PRO A 1 174 ? 12.271 -9.210 -8.596 1.00 81.38 174 PRO A N 1
ATOM 1340 C CA . PRO A 1 174 ? 12.226 -10.465 -7.846 1.00 81.38 174 PRO A CA 1
ATOM 1341 C C . PRO A 1 174 ? 13.572 -11.172 -7.705 1.00 81.38 174 PRO A C 1
ATOM 1343 O O . PRO A 1 174 ? 13.775 -11.903 -6.742 1.00 81.38 174 PRO A O 1
ATOM 1346 N N . LYS A 1 175 ? 14.500 -10.989 -8.657 1.00 81.69 175 LYS A N 1
ATOM 1347 C CA . LYS A 1 175 ? 15.818 -11.648 -8.606 1.00 81.69 175 LYS A CA 1
ATOM 1348 C C . LYS A 1 175 ? 16.647 -11.164 -7.418 1.00 81.69 175 LYS A C 1
ATOM 1350 O O . LYS A 1 175 ? 17.358 -11.961 -6.818 1.00 81.69 175 LYS A O 1
ATOM 1355 N N . GLU A 1 176 ? 16.557 -9.875 -7.115 1.00 83.50 176 GLU A N 1
ATOM 1356 C CA . GLU A 1 176 ? 17.266 -9.214 -6.023 1.00 83.50 176 GLU A CA 1
ATOM 1357 C C . GLU A 1 176 ? 16.408 -9.080 -4.750 1.00 83.50 176 GLU A C 1
ATOM 1359 O O . GLU A 1 176 ? 16.941 -8.727 -3.704 1.00 83.50 176 GLU A O 1
ATOM 1364 N N . GLN A 1 177 ? 15.097 -9.358 -4.833 1.00 78.62 177 GLN A N 1
ATOM 1365 C CA . GLN A 1 177 ? 14.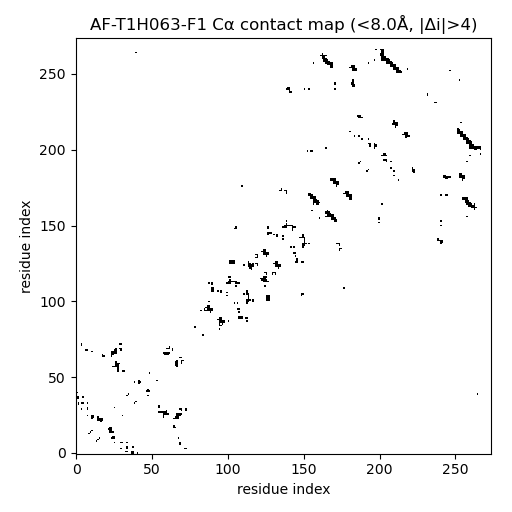100 -9.107 -3.778 1.00 78.62 177 GLN A CA 1
ATOM 1366 C C . GLN A 1 177 ? 14.149 -7.672 -3.223 1.00 78.62 177 GLN A C 1
ATOM 1368 O O . GLN A 1 177 ? 13.880 -7.413 -2.049 1.00 78.62 177 GLN A O 1
ATOM 1373 N N . GLU A 1 178 ? 14.474 -6.714 -4.090 1.00 84.69 178 GLU A N 1
ATOM 1374 C CA . GLU A 1 178 ? 14.711 -5.323 -3.723 1.00 84.69 178 GLU A CA 1
ATOM 1375 C C . GLU A 1 178 ? 13.998 -4.374 -4.695 1.00 84.69 178 GLU A C 1
ATOM 1377 O O . GLU A 1 178 ? 13.669 -4.715 -5.836 1.00 84.69 178 GLU A O 1
ATOM 1382 N N . TRP A 1 179 ? 13.725 -3.166 -4.210 1.00 87.75 179 TRP A N 1
ATOM 1383 C CA . TRP A 1 179 ? 13.109 -2.093 -4.974 1.00 87.75 179 TRP A CA 1
ATOM 1384 C C . TRP A 1 179 ? 14.179 -1.226 -5.627 1.00 87.75 179 TRP A C 1
ATOM 1386 O O . TRP A 1 179 ? 15.121 -0.784 -4.975 1.00 87.75 179 TRP A O 1
ATOM 1396 N N . PHE A 1 180 ? 14.020 -0.962 -6.921 1.00 89.12 180 PHE A N 1
ATOM 1397 C CA . PHE A 1 180 ? 14.963 -0.168 -7.701 1.00 89.12 180 PHE A CA 1
ATOM 1398 C C . PHE A 1 180 ? 14.285 1.061 -8.304 1.00 89.12 180 PHE A C 1
ATOM 1400 O O . PHE A 1 180 ? 13.149 0.950 -8.763 1.00 89.12 180 PHE A O 1
ATOM 1407 N N . PRO A 1 181 ? 14.986 2.207 -8.414 1.00 90.56 181 PRO A N 1
ATOM 1408 C CA . PRO A 1 181 ? 14.451 3.383 -9.092 1.00 90.56 181 PRO A CA 1
ATOM 1409 C C . PRO A 1 181 ? 14.046 3.071 -10.535 1.00 90.56 181 PRO A C 1
ATOM 1411 O O . PRO A 1 181 ? 14.862 2.556 -11.313 1.00 90.56 181 PRO A O 1
ATOM 1414 N N . ALA A 1 182 ? 12.806 3.409 -10.884 1.00 89.75 182 ALA A N 1
ATOM 1415 C CA . ALA A 1 182 ? 12.218 3.170 -12.192 1.00 89.75 182 ALA A CA 1
ATOM 1416 C C . ALA A 1 182 ? 12.902 4.011 -13.277 1.00 89.75 182 ALA A C 1
ATOM 1418 O O . ALA A 1 182 ? 13.181 5.197 -13.105 1.00 89.75 182 ALA A O 1
ATOM 1419 N N . CYS A 1 183 ? 13.157 3.381 -14.417 1.00 87.25 183 CYS A N 1
ATOM 1420 C CA . CYS A 1 183 ? 13.700 4.010 -15.612 1.00 87.25 183 CYS A CA 1
ATOM 1421 C C . CYS A 1 183 ? 12.612 4.812 -16.335 1.00 87.25 183 CYS A C 1
ATOM 1423 O O . CYS A 1 183 ? 11.667 4.222 -16.849 1.00 87.25 183 CYS A O 1
ATOM 1425 N N . VAL A 1 184 ? 12.752 6.137 -16.431 1.00 84.81 184 VAL A N 1
ATOM 1426 C CA . VAL A 1 184 ? 11.749 7.004 -17.083 1.00 84.81 184 VAL A CA 1
ATOM 1427 C C . VAL A 1 184 ? 12.318 7.736 -18.302 1.00 84.81 184 VAL A C 1
ATOM 1429 O O . VAL A 1 184 ? 12.344 8.961 -18.379 1.00 84.81 184 VAL A O 1
ATOM 1432 N N . LYS A 1 185 ? 12.818 6.972 -19.283 1.00 78.12 185 LYS A N 1
ATOM 1433 C CA . LYS A 1 185 ? 13.413 7.537 -20.512 1.00 78.12 185 LYS A CA 1
ATOM 1434 C C . LYS A 1 185 ? 12.420 8.372 -21.330 1.00 78.12 185 LYS A C 1
ATOM 1436 O O . LYS A 1 185 ? 12.803 9.430 -21.819 1.00 78.12 185 LYS A O 1
ATOM 1441 N N . ASN A 1 186 ? 11.166 7.929 -21.431 1.00 73.62 186 ASN A N 1
ATOM 1442 C CA . ASN A 1 186 ? 10.115 8.577 -22.223 1.00 73.62 186 ASN A CA 1
ATOM 1443 C C . ASN A 1 186 ? 9.064 9.244 -21.323 1.00 73.62 186 ASN A C 1
ATOM 1445 O O . ASN A 1 186 ? 7.874 8.953 -21.408 1.00 73.62 186 ASN A O 1
ATOM 1449 N N . TRP A 1 187 ? 9.508 10.105 -20.407 1.00 74.62 187 TRP A N 1
ATOM 1450 C CA . TRP A 1 187 ? 8.608 10.733 -19.442 1.00 74.62 187 TRP A CA 1
ATOM 1451 C C . TRP A 1 187 ? 7.957 12.006 -19.987 1.00 74.62 187 TRP A C 1
ATOM 1453 O O . TRP A 1 187 ? 8.581 13.068 -20.049 1.00 74.62 187 TRP A O 1
ATOM 1463 N N . ASP A 1 188 ? 6.670 11.924 -20.315 1.00 75.38 188 ASP A N 1
ATOM 1464 C CA . ASP A 1 188 ? 5.847 13.103 -20.580 1.00 75.38 188 ASP A CA 1
ATOM 1465 C C . ASP A 1 188 ? 5.398 13.739 -19.256 1.00 75.38 188 ASP A C 1
ATOM 1467 O O . ASP A 1 188 ? 4.703 13.099 -18.466 1.00 75.38 188 ASP A O 1
ATOM 1471 N N . ARG A 1 189 ? 5.766 15.002 -19.020 1.00 74.19 189 ARG A N 1
ATOM 1472 C CA . ARG A 1 189 ? 5.448 15.747 -17.787 1.00 74.19 189 ARG A CA 1
ATOM 1473 C C . ARG A 1 189 ? 3.956 16.032 -17.594 1.00 74.19 189 ARG A C 1
ATOM 1475 O O . ARG A 1 189 ? 3.547 16.290 -16.468 1.00 74.19 189 ARG A O 1
ATOM 1482 N N . SER A 1 190 ? 3.168 16.021 -18.664 1.00 71.81 190 SER A N 1
ATOM 1483 C CA . SER A 1 190 ? 1.738 16.339 -18.640 1.00 71.81 190 SER A CA 1
ATOM 1484 C C . SER A 1 190 ? 0.860 15.104 -18.430 1.00 71.81 190 SER A C 1
ATOM 1486 O O . SER A 1 190 ? -0.152 15.188 -17.737 1.00 71.81 190 SER A O 1
ATOM 1488 N N . VAL A 1 191 ? 1.260 13.948 -18.972 1.00 76.19 191 VAL A N 1
ATOM 1489 C CA . VAL A 1 191 ? 0.429 12.729 -18.953 1.00 76.19 191 VAL A CA 1
ATOM 1490 C C . VAL A 1 191 ? 0.965 11.661 -17.999 1.00 76.19 191 VAL A C 1
ATOM 1492 O O . VAL A 1 191 ? 0.195 11.072 -17.237 1.00 76.19 191 VAL A O 1
ATOM 1495 N N . SER A 1 192 ? 2.277 11.410 -18.003 1.00 81.56 192 SER A N 1
ATOM 1496 C CA . SER A 1 192 ? 2.873 10.273 -17.281 1.00 81.56 192 SER A CA 1
ATOM 1497 C C . SER A 1 192 ? 2.661 10.328 -15.763 1.00 81.56 192 SER A C 1
ATOM 1499 O O . SER A 1 192 ? 2.302 9.297 -15.196 1.00 81.56 192 SER A O 1
ATOM 1501 N N . PRO A 1 193 ? 2.801 11.487 -15.079 1.00 84.88 193 PRO A N 1
ATOM 1502 C CA . PRO A 1 193 ? 2.551 11.568 -13.642 1.00 84.88 193 PRO A CA 1
ATOM 1503 C C . PRO A 1 193 ? 1.133 11.156 -13.249 1.00 84.88 193 PRO A C 1
ATOM 1505 O O . PRO A 1 193 ? 0.957 10.393 -12.304 1.00 84.88 193 PRO A O 1
ATOM 1508 N N . THR A 1 194 ? 0.127 11.626 -13.991 1.00 79.88 194 THR A N 1
ATOM 1509 C CA . THR A 1 194 ? -1.284 11.320 -13.724 1.00 79.88 194 THR A CA 1
ATOM 1510 C C . THR A 1 194 ? -1.565 9.840 -13.936 1.00 79.88 194 THR A C 1
ATOM 1512 O O . THR A 1 194 ? -2.215 9.213 -13.102 1.00 79.88 194 THR A O 1
ATOM 1515 N N . ALA A 1 195 ? -1.018 9.262 -15.007 1.00 78.81 195 ALA A N 1
ATOM 1516 C CA . ALA A 1 195 ? -1.149 7.840 -15.295 1.00 78.81 195 ALA A CA 1
ATOM 1517 C C . ALA A 1 195 ? -0.516 6.969 -14.198 1.00 78.81 195 ALA A C 1
ATOM 1519 O O . ALA A 1 195 ? -1.163 6.055 -13.690 1.00 78.81 195 ALA A O 1
ATOM 1520 N N . VAL A 1 196 ? 0.714 7.284 -13.778 1.00 81.81 196 VAL A N 1
ATOM 1521 C CA . VAL A 1 196 ? 1.416 6.525 -12.732 1.00 81.81 196 VAL A CA 1
ATOM 1522 C C . VAL A 1 196 ? 0.729 6.671 -11.375 1.00 81.81 196 VAL A C 1
ATOM 1524 O O . VAL A 1 196 ? 0.512 5.667 -10.702 1.00 81.81 196 VAL A O 1
ATOM 1527 N N . CYS A 1 197 ? 0.324 7.881 -10.979 1.00 82.56 197 CYS A N 1
ATOM 1528 C CA . CYS A 1 197 ? -0.433 8.070 -9.741 1.00 82.56 197 CYS A CA 1
ATOM 1529 C C . CYS A 1 197 ? -1.761 7.290 -9.771 1.00 82.56 197 CYS A C 1
ATOM 1531 O O . CYS A 1 197 ? -2.096 6.644 -8.780 1.00 82.56 197 CYS A O 1
ATOM 1533 N N . SER A 1 198 ? -2.467 7.265 -10.907 1.00 80.56 198 SER A N 1
ATOM 1534 C CA . SER A 1 198 ? -3.699 6.480 -11.073 1.00 80.56 198 SER A CA 1
ATOM 1535 C C . SER A 1 198 ? -3.463 4.973 -10.943 1.00 80.56 198 SER A C 1
ATOM 1537 O O . SER A 1 198 ? -4.223 4.306 -10.243 1.00 80.56 198 SER A O 1
ATOM 1539 N N . MET A 1 199 ? -2.380 4.444 -11.522 1.00 76.81 199 MET A N 1
ATOM 1540 C CA . MET A 1 199 ? -1.985 3.035 -11.367 1.00 76.81 199 MET A CA 1
ATOM 1541 C C . MET A 1 199 ? -1.631 2.674 -9.921 1.00 76.81 199 MET A C 1
ATOM 1543 O O . MET A 1 199 ? -1.885 1.556 -9.485 1.00 76.81 199 MET A O 1
ATOM 1547 N N . LEU A 1 200 ? -1.078 3.627 -9.170 1.00 78.12 200 LEU A N 1
ATOM 1548 C CA . LEU A 1 200 ? -0.793 3.489 -7.743 1.00 78.12 200 LEU A CA 1
ATOM 1549 C C . LEU A 1 200 ? -2.038 3.688 -6.853 1.00 78.12 200 LEU A C 1
ATOM 1551 O O . LEU A 1 200 ? -1.921 3.593 -5.635 1.00 78.12 200 LEU A O 1
ATOM 1555 N N . GLY A 1 201 ? -3.219 3.961 -7.423 1.00 76.25 201 GLY A N 1
ATOM 1556 C CA . GLY A 1 201 ? -4.477 4.125 -6.682 1.00 76.25 201 GLY A CA 1
ATOM 1557 C C . GLY A 1 201 ? -4.793 5.557 -6.227 1.00 76.25 201 GLY A C 1
ATOM 1558 O O . GLY A 1 201 ? -5.710 5.760 -5.429 1.00 76.25 201 GLY A O 1
ATOM 1559 N N . TYR A 1 202 ? -4.063 6.558 -6.723 1.00 82.31 202 TYR A N 1
ATOM 1560 C CA . TYR A 1 202 ? -4.254 7.978 -6.411 1.00 82.31 202 TYR A CA 1
ATOM 1561 C C . TYR A 1 202 ? -4.999 8.711 -7.528 1.00 82.31 202 TYR A C 1
ATOM 1563 O O . TYR A 1 202 ? -4.753 8.477 -8.70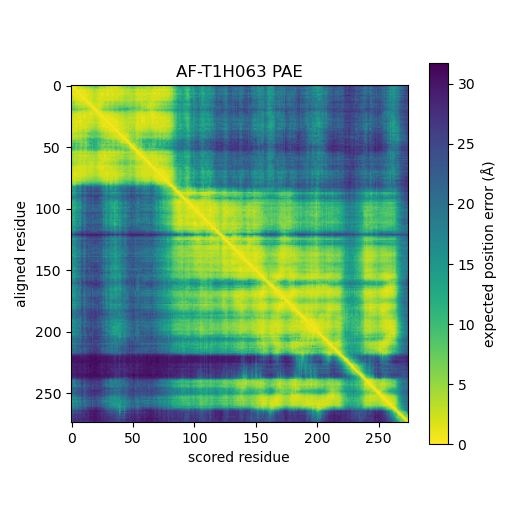8 1.00 82.31 202 TYR A O 1
ATOM 1571 N N . SER A 1 203 ? -5.866 9.663 -7.177 1.00 80.19 203 SER A N 1
ATOM 1572 C CA . SER A 1 203 ? -6.636 10.431 -8.169 1.00 80.19 203 SER A CA 1
ATOM 1573 C C . SER A 1 203 ? -6.046 11.803 -8.504 1.00 80.19 203 SER A C 1
ATOM 1575 O O . SER A 1 203 ? -6.618 12.543 -9.305 1.00 80.19 203 SER A O 1
ATOM 1577 N N . SER A 1 204 ? -4.950 12.212 -7.862 1.00 80.88 204 SER A N 1
ATOM 1578 C CA . SER A 1 204 ? -4.390 13.557 -8.033 1.00 80.88 204 SER A CA 1
ATOM 1579 C C . SER A 1 204 ? -2.869 13.571 -7.926 1.00 80.88 204 SER A C 1
ATOM 1581 O O . SER A 1 204 ? -2.275 12.806 -7.167 1.00 80.88 204 SER A O 1
ATOM 1583 N N . VAL A 1 205 ? -2.249 14.485 -8.675 1.00 85.12 205 VAL A N 1
ATOM 1584 C CA . VAL A 1 205 ? -0.803 14.723 -8.690 1.00 85.12 205 VAL A CA 1
ATOM 1585 C C . VAL A 1 205 ? -0.540 16.133 -8.182 1.00 85.12 205 VAL A C 1
ATOM 1587 O O . VAL A 1 205 ? -1.078 17.090 -8.727 1.00 85.12 205 VAL A O 1
ATOM 1590 N N . ASN A 1 206 ? 0.280 16.264 -7.144 1.00 83.88 206 ASN A N 1
ATOM 1591 C CA . ASN A 1 206 ? 0.593 17.553 -6.527 1.00 83.88 206 ASN A CA 1
ATOM 1592 C C . ASN A 1 206 ? 1.982 18.071 -6.936 1.00 83.88 206 ASN A C 1
ATOM 1594 O O . ASN A 1 206 ? 2.180 19.269 -7.108 1.00 83.88 206 ASN A O 1
ATOM 1598 N N . ALA A 1 207 ? 2.955 17.172 -7.120 1.00 78.00 207 ALA A N 1
ATOM 1599 C CA . ALA A 1 207 ? 4.301 17.535 -7.558 1.00 78.00 207 ALA A CA 1
ATOM 1600 C C . ALA A 1 207 ? 4.930 16.426 -8.403 1.00 78.00 207 ALA A C 1
ATOM 1602 O O . ALA A 1 207 ? 4.707 15.240 -8.149 1.00 78.00 207 ALA A O 1
ATOM 1603 N N . THR A 1 208 ? 5.725 16.823 -9.400 1.00 84.38 208 THR A N 1
ATOM 1604 C CA . THR A 1 208 ? 6.432 15.904 -10.302 1.00 84.38 208 THR A CA 1
ATOM 1605 C C . THR A 1 208 ? 7.803 16.471 -10.636 1.00 84.38 208 THR A C 1
ATOM 1607 O O . THR A 1 208 ? 7.938 17.674 -10.874 1.00 84.38 208 THR A O 1
ATOM 1610 N N . GLY A 1 209 ? 8.812 15.612 -10.675 1.00 84.06 209 GLY A N 1
ATOM 1611 C CA . GLY A 1 209 ? 10.163 15.955 -11.089 1.00 84.06 209 GLY A CA 1
ATOM 1612 C C . GLY A 1 209 ? 10.811 14.778 -11.802 1.00 84.06 209 GLY A C 1
ATOM 1613 O O . GLY A 1 209 ? 10.526 13.626 -11.492 1.00 84.06 209 GLY A O 1
ATOM 1614 N N . VAL A 1 210 ? 11.684 15.065 -12.766 1.00 85.50 210 VAL A N 1
ATOM 1615 C CA . VAL A 1 210 ? 12.543 14.049 -13.385 1.00 85.50 210 VAL A CA 1
ATOM 1616 C C . VAL A 1 210 ? 13.982 14.459 -13.152 1.00 85.50 210 VAL A C 1
ATOM 1618 O O . VAL A 1 210 ? 14.398 15.553 -13.553 1.00 85.50 210 VAL A O 1
ATOM 1621 N N . VAL A 1 211 ? 14.729 13.584 -12.491 1.00 86.88 211 VAL A N 1
ATOM 1622 C CA . VAL A 1 211 ? 16.140 13.785 -12.162 1.00 86.88 211 VAL A CA 1
ATOM 1623 C C . VAL A 1 211 ? 16.954 12.585 -12.619 1.00 86.88 211 VAL A C 1
ATOM 1625 O O . VAL A 1 211 ? 16.425 11.493 -12.785 1.00 86.88 211 VAL A O 1
ATOM 1628 N N . THR A 1 212 ? 18.246 12.759 -12.852 1.00 85.44 212 THR A N 1
ATOM 1629 C CA . THR A 1 212 ? 19.147 11.627 -13.102 1.00 85.44 212 THR A CA 1
ATOM 1630 C C . THR A 1 212 ? 19.468 10.888 -11.799 1.00 85.44 212 THR A C 1
ATOM 1632 O O . THR A 1 212 ? 19.634 11.511 -10.749 1.00 85.44 212 THR A O 1
ATOM 1635 N N . ARG A 1 213 ? 19.560 9.555 -11.848 1.00 82.81 213 ARG A N 1
ATOM 1636 C CA . ARG A 1 213 ? 19.732 8.698 -10.664 1.00 82.81 213 ARG A CA 1
ATOM 1637 C C . ARG A 1 213 ? 20.970 9.054 -9.836 1.00 82.81 213 ARG A C 1
ATOM 1639 O O . ARG A 1 213 ? 20.869 9.149 -8.616 1.00 82.81 213 ARG A O 1
ATOM 1646 N N . ASN A 1 214 ? 22.122 9.228 -10.480 1.00 82.44 214 ASN A N 1
ATOM 1647 C CA . ASN A 1 214 ? 23.400 9.438 -9.799 1.00 82.44 214 ASN A CA 1
ATOM 1648 C C . ASN A 1 214 ? 23.732 10.925 -9.676 1.00 82.44 214 ASN A C 1
ATOM 1650 O O . ASN A 1 214 ? 24.182 11.371 -8.625 1.00 82.44 214 ASN A O 1
ATOM 1654 N N . THR A 1 215 ? 23.512 11.704 -10.739 1.00 82.12 215 THR A N 1
ATOM 1655 C CA . THR A 1 215 ? 23.898 13.125 -10.753 1.00 82.12 215 THR A CA 1
ATOM 1656 C C . THR A 1 215 ? 22.805 14.080 -10.262 1.00 82.12 215 THR A C 1
ATOM 1658 O O . THR A 1 215 ? 23.088 15.267 -10.112 1.00 82.12 215 THR A O 1
ATOM 1661 N N . ARG A 1 216 ? 21.573 13.596 -10.015 1.00 85.38 216 ARG A N 1
ATOM 1662 C CA . ARG A 1 216 ? 20.385 14.387 -9.625 1.00 85.38 216 ARG A CA 1
ATOM 1663 C C . ARG A 1 216 ? 20.166 15.657 -10.459 1.00 85.38 216 ARG A C 1
ATOM 1665 O O . ARG A 1 216 ? 19.610 16.648 -9.989 1.00 85.38 216 ARG A O 1
ATOM 1672 N N . ARG A 1 217 ? 20.585 15.639 -11.723 1.00 82.69 217 ARG A N 1
ATOM 1673 C CA . ARG A 1 217 ? 20.374 16.740 -12.665 1.00 82.69 217 ARG A CA 1
ATOM 1674 C C . ARG A 1 217 ? 18.910 16.758 -13.068 1.00 82.69 217 ARG A C 1
ATOM 1676 O O . ARG A 1 217 ? 18.393 15.747 -13.537 1.00 82.69 217 ARG A O 1
ATOM 1683 N N . THR A 1 218 ? 18.255 17.902 -12.902 1.00 80.88 218 THR A N 1
ATOM 1684 C CA . THR A 1 218 ? 16.869 18.101 -13.327 1.00 80.88 218 THR A CA 1
ATOM 1685 C C . THR A 1 218 ? 16.790 18.099 -14.849 1.00 80.88 218 THR A C 1
ATOM 1687 O O . THR A 1 218 ? 17.418 18.907 -15.534 1.00 80.88 218 THR A O 1
ATOM 1690 N N . LEU A 1 219 ? 16.012 17.176 -15.406 1.00 73.56 219 LEU A N 1
ATOM 1691 C CA . LEU A 1 219 ? 15.827 17.074 -16.849 1.00 73.56 219 LEU A CA 1
ATOM 1692 C C . LEU A 1 219 ? 14.603 17.892 -17.243 1.00 73.56 219 LEU A C 1
ATOM 1694 O O . LEU A 1 219 ? 13.472 17.462 -17.033 1.00 73.56 219 LEU A O 1
ATOM 1698 N N . LEU A 1 220 ? 14.839 19.100 -17.770 1.00 62.91 220 LEU A N 1
ATOM 1699 C CA . LEU A 1 220 ? 13.806 20.068 -18.169 1.00 62.91 220 LEU A CA 1
ATOM 1700 C C . LEU A 1 220 ? 13.065 19.711 -19.468 1.00 62.91 220 LEU A C 1
ATOM 1702 O O . LEU A 1 220 ? 11.988 20.251 -19.709 1.00 62.91 220 LEU A O 1
ATOM 1706 N N . ALA A 1 221 ? 13.609 18.812 -20.286 1.00 52.22 221 ALA A N 1
ATOM 1707 C CA . ALA A 1 221 ? 13.126 18.600 -21.643 1.00 52.22 221 ALA A CA 1
ATOM 1708 C C . ALA A 1 221 ? 11.920 17.650 -21.709 1.00 52.22 221 ALA A C 1
ATOM 1710 O O . ALA A 1 221 ? 12.022 16.467 -21.391 1.00 52.22 221 ALA A O 1
ATOM 1711 N N . SER A 1 222 ? 10.802 18.176 -22.211 1.00 48.00 222 SER A N 1
ATOM 1712 C CA . SER A 1 222 ? 9.853 17.418 -23.025 1.00 48.00 222 SER A CA 1
ATOM 1713 C C . SER A 1 222 ? 10.606 16.844 -24.229 1.00 48.00 222 SER A C 1
ATOM 1715 O O . SER A 1 222 ? 11.052 17.598 -25.096 1.00 48.00 222 SER A O 1
ATOM 1717 N N . VAL A 1 223 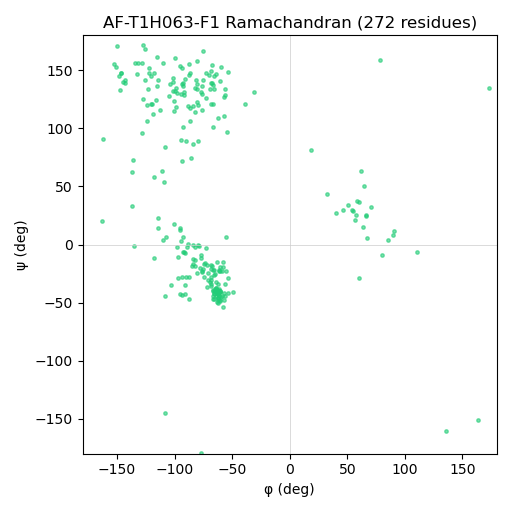? 10.797 15.529 -24.278 1.00 46.38 223 VAL A N 1
ATOM 1718 C CA . VAL A 1 223 ? 11.280 14.869 -25.496 1.00 46.38 223 VAL A CA 1
ATOM 1719 C C . VAL A 1 223 ? 10.097 14.790 -26.459 1.00 46.38 223 VAL A C 1
ATOM 1721 O O . VAL A 1 223 ? 9.002 14.419 -26.048 1.00 46.38 223 VAL A O 1
ATOM 1724 N N . ASN A 1 224 ? 10.321 15.234 -27.700 1.00 40.81 224 ASN A N 1
ATOM 1725 C CA . ASN A 1 224 ? 9.339 15.409 -28.773 1.00 40.81 224 ASN A CA 1
ATOM 1726 C C . ASN A 1 224 ? 8.164 14.424 -28.738 1.00 40.81 224 ASN A C 1
ATOM 1728 O O . ASN A 1 224 ? 8.357 13.210 -28.697 1.00 40.81 224 ASN A O 1
ATOM 1732 N N . VAL A 1 225 ? 6.959 14.991 -28.854 1.00 49.06 225 VAL A N 1
ATOM 1733 C CA . VAL A 1 225 ? 5.691 14.288 -29.062 1.00 49.06 225 VAL A CA 1
ATOM 1734 C C . VAL A 1 225 ? 5.824 13.388 -30.290 1.00 49.06 225 VAL A C 1
ATOM 1736 O O . VAL A 1 225 ? 5.675 13.840 -31.424 1.00 49.06 225 VAL A O 1
ATOM 1739 N N . SER A 1 226 ? 6.118 12.110 -30.068 1.00 40.09 226 SER A N 1
ATOM 1740 C CA . SER A 1 226 ? 5.881 11.076 -31.066 1.00 40.09 226 SER A CA 1
ATOM 1741 C C . SER A 1 226 ? 4.500 10.492 -30.805 1.00 40.09 226 SER A C 1
ATOM 1743 O O . SER A 1 226 ? 4.112 10.231 -29.665 1.00 40.09 226 SER A O 1
ATOM 1745 N N . THR A 1 227 ? 3.764 10.245 -31.881 1.00 46.28 227 THR A N 1
ATOM 1746 C CA . THR A 1 227 ? 2.451 9.582 -31.963 1.00 46.28 227 THR A CA 1
ATOM 1747 C C . THR A 1 227 ? 2.395 8.177 -31.331 1.00 46.28 227 THR A C 1
ATOM 1749 O O . THR A 1 227 ? 1.383 7.484 -31.423 1.00 46.28 227 THR A O 1
ATOM 1752 N N . ASP A 1 228 ? 3.466 7.750 -30.665 1.00 47.03 228 ASP A N 1
ATOM 1753 C CA . ASP A 1 228 ? 3.618 6.477 -29.969 1.00 47.03 228 ASP A CA 1
ATOM 1754 C C . ASP A 1 228 ? 2.920 6.442 -28.597 1.00 47.03 228 ASP A C 1
ATOM 1756 O O . ASP A 1 228 ? 2.549 5.362 -28.139 1.00 47.03 228 ASP A O 1
ATOM 1760 N N . ILE A 1 229 ? 2.621 7.594 -27.976 1.00 44.47 229 ILE A N 1
ATOM 1761 C CA . ILE A 1 229 ? 1.876 7.644 -26.699 1.00 44.47 229 ILE A CA 1
ATOM 1762 C C . ILE A 1 229 ? 0.441 7.109 -26.879 1.00 44.47 229 ILE A C 1
ATOM 1764 O O . ILE A 1 229 ? -0.039 6.317 -26.069 1.00 44.47 229 ILE A O 1
ATOM 1768 N N . TRP A 1 230 ? -0.230 7.428 -27.994 1.00 40.34 230 TRP A N 1
ATOM 1769 C CA . TRP A 1 230 ? -1.553 6.863 -28.312 1.00 40.34 230 TRP A CA 1
ATOM 1770 C C . TRP A 1 230 ? -1.499 5.360 -28.636 1.00 40.34 230 TRP A C 1
ATOM 1772 O O . TRP A 1 230 ? -2.501 4.662 -28.471 1.00 40.34 230 TRP A O 1
ATOM 1782 N N . ARG A 1 231 ? -0.338 4.813 -29.027 1.00 43.12 231 ARG A N 1
ATOM 1783 C CA . ARG A 1 231 ? -0.123 3.359 -29.178 1.00 43.12 231 ARG A CA 1
ATOM 1784 C C . ARG A 1 231 ? 0.045 2.629 -27.843 1.00 43.12 231 ARG A C 1
ATOM 1786 O O . ARG A 1 231 ? -0.274 1.445 -27.788 1.00 43.12 231 ARG A O 1
ATOM 1793 N N . MET A 1 232 ? 0.464 3.328 -26.788 1.00 41.81 232 MET A N 1
ATOM 1794 C CA . MET A 1 232 ? 0.583 2.796 -25.425 1.00 41.81 232 MET A CA 1
ATOM 1795 C C . MET A 1 232 ? -0.788 2.550 -24.769 1.00 41.81 232 MET A C 1
ATOM 1797 O O . MET A 1 232 ? -0.939 1.617 -23.985 1.00 41.81 232 MET A O 1
ATOM 1801 N N . TYR A 1 233 ? -1.802 3.344 -25.140 1.00 43.19 233 TYR A N 1
ATOM 1802 C CA . TYR A 1 233 ? -3.180 3.214 -24.642 1.00 43.19 233 TYR A CA 1
ATOM 1803 C C . TYR A 1 233 ? -4.114 2.429 -25.581 1.00 43.19 233 TYR A C 1
ATOM 1805 O O . TYR A 1 233 ? -5.046 1.783 -25.109 1.00 43.19 233 TYR A O 1
ATOM 1813 N N . SER A 1 234 ? -3.878 2.442 -26.902 1.00 39.66 234 SER A N 1
ATOM 1814 C CA . SER A 1 234 ? -4.741 1.744 -27.881 1.00 39.66 234 SER A CA 1
ATOM 1815 C C . SER A 1 234 ? -4.419 0.257 -28.073 1.00 39.66 234 SER A C 1
ATOM 1817 O O . SER A 1 234 ? -5.265 -0.492 -28.564 1.00 39.66 234 SER A O 1
ATOM 1819 N N . LYS A 1 235 ? -3.238 -0.213 -27.651 1.00 38.25 235 LYS A N 1
ATOM 1820 C CA . LYS A 1 235 ? -2.962 -1.644 -27.486 1.00 38.25 235 LYS A CA 1
ATOM 1821 C C . LYS A 1 235 ? -3.081 -2.000 -26.012 1.00 38.25 235 LYS A C 1
ATOM 1823 O O . LYS A 1 235 ? -2.257 -1.587 -25.206 1.00 38.25 235 LYS A O 1
ATOM 1828 N N . ARG A 1 236 ? -4.067 -2.834 -25.671 1.00 45.56 236 ARG A N 1
ATOM 1829 C CA . ARG A 1 236 ? -4.048 -3.623 -24.430 1.00 45.56 236 ARG A CA 1
ATOM 1830 C C . ARG A 1 236 ? -2.613 -4.128 -24.179 1.00 45.56 236 ARG A C 1
ATOM 1832 O O . ARG A 1 236 ? -2.081 -4.861 -25.009 1.00 45.56 236 ARG A O 1
ATOM 1839 N N . ARG A 1 237 ? -2.037 -3.751 -23.029 1.00 46.06 237 ARG A N 1
ATOM 1840 C CA . ARG A 1 237 ? -0.857 -4.373 -22.395 1.00 46.06 237 ARG A CA 1
ATOM 1841 C C . ARG A 1 237 ? 0.449 -4.333 -23.210 1.00 46.06 237 ARG A C 1
ATOM 1843 O O . ARG A 1 237 ? 1.016 -5.373 -23.523 1.00 46.06 237 ARG A O 1
ATOM 1850 N N . SER A 1 238 ? 0.999 -3.152 -23.496 1.00 46.28 238 SER A N 1
ATOM 1851 C CA . SER A 1 238 ? 2.434 -3.046 -23.813 1.00 46.28 238 SER A CA 1
ATOM 1852 C C . SER A 1 238 ? 3.245 -2.694 -22.559 1.00 46.28 238 SER A C 1
ATOM 1854 O O . SER A 1 238 ? 3.429 -1.526 -22.248 1.00 46.28 238 SER A O 1
ATOM 1856 N N . ASN A 1 239 ? 3.694 -3.728 -21.841 1.00 65.00 239 ASN A N 1
ATOM 1857 C CA . ASN A 1 239 ? 4.907 -3.841 -21.015 1.00 65.00 239 ASN A CA 1
ATOM 1858 C C . ASN A 1 239 ? 5.456 -2.596 -20.268 1.00 65.00 239 ASN A C 1
ATOM 1860 O O . ASN A 1 239 ? 6.675 -2.409 -20.238 1.00 65.00 239 ASN A O 1
ATOM 1864 N N . LEU A 1 240 ? 4.619 -1.774 -19.629 1.00 67.25 240 LEU A N 1
ATOM 1865 C CA . LEU A 1 240 ? 5.063 -0.643 -18.791 1.00 67.25 240 LEU A CA 1
ATOM 1866 C C . LEU A 1 240 ? 6.148 -1.061 -17.778 1.00 67.25 240 LEU A C 1
ATOM 1868 O O . LEU A 1 240 ? 7.160 -0.386 -17.605 1.00 67.25 240 LEU A O 1
ATOM 1872 N N . MET A 1 241 ? 5.973 -2.236 -17.173 1.00 73.75 241 MET A N 1
ATOM 1873 C CA . MET A 1 241 ? 6.931 -2.824 -16.235 1.00 73.75 241 MET A CA 1
ATOM 1874 C C . MET A 1 241 ? 8.295 -3.120 -16.870 1.00 73.75 241 MET A C 1
ATOM 1876 O O . MET A 1 241 ? 9.335 -2.919 -16.234 1.00 73.75 241 MET A O 1
ATOM 1880 N N . ARG A 1 242 ? 8.331 -3.499 -18.156 1.00 77.12 242 ARG A N 1
ATOM 1881 C CA . ARG A 1 242 ? 9.594 -3.637 -18.900 1.00 77.12 242 ARG A CA 1
ATOM 1882 C C . ARG A 1 242 ? 10.231 -2.294 -19.204 1.00 77.12 242 ARG A C 1
ATOM 1884 O O . ARG A 1 242 ? 11.455 -2.205 -19.177 1.00 77.12 242 ARG A O 1
ATOM 1891 N N . GLU A 1 243 ? 9.439 -1.268 -19.497 1.00 79.44 243 GLU A N 1
ATOM 1892 C CA . GLU A 1 243 ? 9.964 0.075 -19.744 1.00 79.44 243 GLU A CA 1
ATOM 1893 C C . GLU A 1 243 ? 10.653 0.617 -18.489 1.00 79.44 243 GLU A C 1
ATOM 1895 O O . GLU A 1 243 ? 11.830 0.991 -18.542 1.00 79.44 243 GLU A O 1
ATOM 1900 N N . PHE A 1 244 ? 9.982 0.527 -17.341 1.00 81.56 244 PHE A N 1
ATOM 1901 C CA . PHE A 1 244 ? 10.546 0.941 -16.060 1.00 81.56 244 PHE A CA 1
ATOM 1902 C C . PHE A 1 244 ? 11.751 0.102 -15.619 1.00 81.56 244 PHE A C 1
ATOM 1904 O O . PHE A 1 244 ? 12.628 0.607 -14.915 1.00 81.56 244 PHE A O 1
ATOM 1911 N N . SER A 1 245 ? 11.855 -1.140 -16.092 1.00 80.69 245 SER A N 1
ATOM 1912 C CA . SER A 1 245 ? 12.992 -2.031 -15.831 1.00 80.69 245 SER A CA 1
ATOM 1913 C C . SER A 1 245 ? 14.080 -2.008 -16.915 1.00 80.69 245 SER A C 1
ATOM 1915 O O . SER A 1 245 ? 15.059 -2.747 -16.810 1.00 80.69 245 SER A O 1
ATOM 1917 N N . SER A 1 246 ? 13.955 -1.167 -17.949 1.00 81.75 246 SER A N 1
ATOM 1918 C CA . SER A 1 246 ? 14.836 -1.202 -19.130 1.00 81.75 246 SER A CA 1
ATOM 1919 C C . SER A 1 246 ? 16.243 -0.631 -18.901 1.00 81.75 246 SER A C 1
ATOM 1921 O O . SER A 1 246 ? 17.169 -0.933 -19.659 1.00 81.75 246 SER A O 1
ATOM 1923 N N . CYS A 1 247 ? 16.433 0.201 -17.872 1.00 82.94 247 CYS A N 1
ATOM 1924 C CA . CYS A 1 247 ? 17.727 0.814 -17.571 1.00 82.94 247 CYS A CA 1
ATOM 1925 C C . CYS A 1 247 ? 18.654 -0.130 -16.790 1.00 82.94 247 CYS A C 1
ATOM 1927 O O . CYS A 1 247 ? 18.243 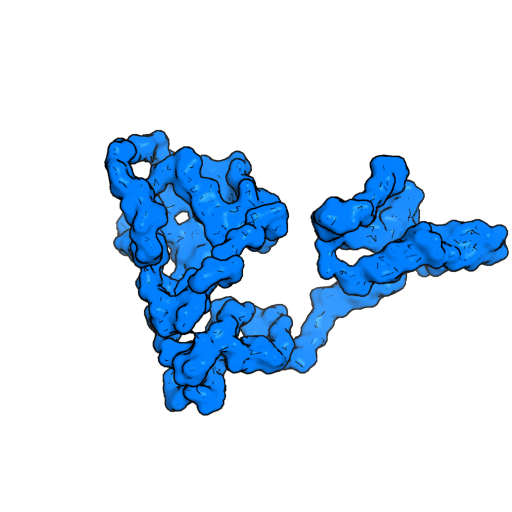-0.825 -15.856 1.00 82.94 247 CYS A O 1
ATOM 1929 N N . LYS A 1 248 ? 19.951 -0.090 -17.119 1.00 81.25 248 LYS A N 1
ATOM 1930 C CA . LYS A 1 248 ? 20.985 -0.810 -16.367 1.00 81.25 248 LYS A CA 1
ATOM 1931 C C . LYS A 1 248 ? 21.372 -0.022 -15.106 1.00 81.25 248 LYS A C 1
ATOM 1933 O O . LYS A 1 248 ? 21.598 1.180 -15.205 1.00 81.25 248 LYS A O 1
ATOM 1938 N N . PRO A 1 249 ? 21.564 -0.676 -13.942 1.00 74.38 249 PRO A N 1
ATOM 1939 C CA . PRO A 1 249 ? 21.916 0.012 -12.692 1.00 74.38 249 PRO A CA 1
ATOM 1940 C C . PRO A 1 249 ? 23.235 0.797 -12.721 1.00 74.38 249 PRO A C 1
ATOM 1942 O O . PRO A 1 249 ? 23.427 1.685 -11.900 1.00 74.38 249 PRO A O 1
ATOM 1945 N N . LYS A 1 250 ? 24.155 0.442 -13.628 1.00 75.62 250 LYS A N 1
ATOM 1946 C CA . LYS A 1 250 ? 25.491 1.050 -13.739 1.00 75.62 250 LYS A CA 1
ATOM 1947 C C . LYS A 1 250 ? 25.506 2.365 -14.528 1.00 75.62 250 LYS A C 1
ATOM 1949 O O . LYS A 1 250 ? 26.512 3.062 -14.505 1.00 75.62 250 LYS A O 1
ATOM 1954 N N . GLU A 1 251 ? 24.433 2.678 -15.247 1.00 82.81 251 GLU A N 1
ATOM 1955 C CA . GLU A 1 251 ? 24.320 3.895 -16.055 1.00 82.81 251 GLU A CA 1
ATOM 1956 C C . GLU A 1 251 ? 23.642 5.005 -15.240 1.00 82.81 251 GLU A C 1
ATOM 1958 O O . GLU A 1 251 ? 22.841 4.726 -14.348 1.00 82.81 251 GLU A O 1
ATOM 1963 N N . ASP A 1 252 ? 23.953 6.269 -15.535 1.00 83.19 252 ASP A N 1
ATOM 1964 C CA . ASP A 1 252 ? 23.171 7.387 -15.006 1.00 83.19 252 ASP A CA 1
ATOM 1965 C C . ASP A 1 252 ? 21.936 7.574 -15.895 1.00 83.19 252 ASP A C 1
ATOM 1967 O O . ASP A 1 252 ? 22.059 7.872 -17.084 1.00 83.19 252 ASP A O 1
ATOM 1971 N N . TYR A 1 253 ? 20.750 7.329 -15.341 1.00 85.56 253 TYR A N 1
ATOM 1972 C CA . TYR A 1 253 ? 19.494 7.300 -16.089 1.00 85.56 253 TYR A CA 1
ATOM 1973 C C . TYR A 1 253 ? 18.404 8.136 -15.408 1.00 85.56 253 TYR A C 1
ATOM 1975 O O . TYR A 1 253 ? 18.488 8.376 -14.201 1.00 85.56 253 TYR A O 1
ATOM 1983 N N . PRO A 1 254 ? 17.390 8.610 -16.156 1.00 86.31 254 PRO A N 1
ATOM 1984 C CA . PRO A 1 254 ? 16.316 9.422 -15.594 1.00 86.31 254 PRO A CA 1
ATOM 1985 C C . PRO A 1 254 ? 15.402 8.603 -14.673 1.00 86.31 254 PRO A C 1
ATOM 1987 O O . PRO A 1 254 ? 14.963 7.513 -15.045 1.00 86.31 254 PRO A O 1
ATOM 1990 N N . ILE A 1 255 ? 15.094 9.163 -13.503 1.00 89.56 255 ILE A N 1
ATOM 1991 C CA . ILE A 1 255 ? 14.155 8.663 -12.491 1.00 89.56 255 ILE A CA 1
ATOM 1992 C C . ILE A 1 255 ? 13.077 9.725 -12.221 1.00 89.56 255 ILE A C 1
ATOM 1994 O O . ILE A 1 255 ? 13.345 10.927 -12.316 1.00 89.56 255 ILE A O 1
ATOM 1998 N N . ALA A 1 256 ? 11.857 9.291 -11.900 1.00 88.88 256 ALA A N 1
ATOM 1999 C CA . ALA A 1 256 ? 10.743 10.186 -11.585 1.00 88.88 256 ALA A CA 1
ATOM 2000 C C . ALA A 1 256 ? 10.552 10.317 -10.069 1.00 88.88 256 ALA A C 1
ATOM 2002 O O . ALA A 1 256 ? 10.483 9.314 -9.360 1.00 88.88 256 ALA A O 1
ATOM 2003 N N . GLU A 1 257 ? 10.413 11.551 -9.595 1.00 91.06 257 GLU A N 1
ATOM 2004 C CA . GLU A 1 257 ? 9.952 11.894 -8.250 1.00 91.06 257 GLU A CA 1
ATOM 2005 C C . GLU A 1 257 ? 8.509 12.397 -8.337 1.00 91.06 257 GLU A C 1
ATOM 2007 O O . GLU A 1 257 ? 8.195 13.288 -9.133 1.00 91.06 257 GLU A O 1
ATOM 2012 N N . LEU A 1 258 ? 7.617 11.818 -7.536 1.00 89.81 258 LEU A N 1
ATOM 2013 C CA . LEU A 1 258 ? 6.182 12.086 -7.590 1.00 89.81 258 LEU A CA 1
ATOM 2014 C C . LEU A 1 258 ? 5.623 12.342 -6.196 1.00 89.81 258 LEU A C 1
ATOM 2016 O O . LEU A 1 258 ? 6.066 11.769 -5.201 1.00 89.81 258 LEU A O 1
ATOM 2020 N N . THR A 1 259 ? 4.622 13.214 -6.134 1.00 90.88 259 THR A N 1
ATOM 2021 C CA . THR A 1 259 ? 3.742 13.367 -4.975 1.00 90.88 259 THR A CA 1
ATOM 2022 C C . THR A 1 259 ? 2.304 13.187 -5.441 1.00 90.88 259 THR A C 1
ATOM 2024 O O . THR A 1 259 ? 1.752 14.071 -6.099 1.00 90.88 259 THR A O 1
ATOM 2027 N N . CYS A 1 260 ? 1.716 12.043 -5.110 1.00 87.94 260 CYS A N 1
ATOM 2028 C CA . CYS A 1 260 ? 0.339 11.685 -5.416 1.00 87.94 260 CYS A CA 1
ATOM 2029 C C . CYS A 1 260 ? -0.539 11.866 -4.166 1.00 87.94 260 CYS A C 1
ATOM 2031 O O . CYS A 1 260 ? -0.127 11.538 -3.053 1.00 87.94 260 CYS A O 1
ATOM 2033 N N . THR A 1 261 ? -1.756 12.375 -4.324 1.00 85.56 261 THR A N 1
ATOM 2034 C CA . THR A 1 261 ? -2.722 12.558 -3.226 1.00 85.56 261 THR A CA 1
ATOM 2035 C C . THR A 1 261 ? -4.063 11.918 -3.565 1.00 85.56 261 THR A C 1
ATOM 2037 O O . THR A 1 261 ? -4.283 11.487 -4.698 1.00 85.56 261 THR A O 1
ATOM 2040 N N . ASN A 1 262 ? -4.968 11.859 -2.580 1.00 77.94 262 ASN A N 1
ATOM 2041 C CA . ASN A 1 262 ? -6.315 11.309 -2.741 1.00 77.94 262 ASN A CA 1
ATOM 2042 C C . ASN A 1 262 ? -6.303 9.803 -3.069 1.00 77.94 262 ASN A C 1
ATOM 2044 O O . ASN A 1 262 ? -6.944 9.355 -4.022 1.00 77.94 262 ASN A O 1
ATOM 2048 N N . TYR A 1 263 ? -5.560 9.022 -2.276 1.00 73.44 263 TYR A N 1
ATOM 2049 C CA . TYR A 1 263 ? -5.579 7.559 -2.356 1.00 73.44 263 TYR A CA 1
ATOM 2050 C C . TYR A 1 263 ? -7.007 7.029 -2.181 1.00 73.44 263 TYR A C 1
ATOM 2052 O O . TYR A 1 263 ? -7.706 7.428 -1.251 1.00 73.44 263 TYR A O 1
ATOM 2060 N N . GLY A 1 264 ? -7.468 6.170 -3.091 1.00 62.97 264 GLY A N 1
ATOM 2061 C CA . GLY A 1 264 ? -8.778 5.519 -2.979 1.00 62.97 264 GLY A CA 1
ATOM 2062 C C . GLY A 1 264 ? -10.001 6.437 -3.110 1.00 62.97 264 GLY A C 1
ATOM 2063 O O . GLY A 1 264 ? -11.121 5.952 -2.982 1.00 62.97 264 GLY A O 1
ATOM 2064 N N . LYS A 1 265 ? -9.840 7.733 -3.420 1.00 49.16 265 LYS A N 1
ATOM 2065 C CA . LYS A 1 265 ? -10.985 8.635 -3.639 1.00 49.16 265 LYS A CA 1
ATOM 2066 C C . LYS A 1 265 ? -11.671 8.458 -4.998 1.00 49.16 265 LYS A C 1
ATOM 2068 O O . LYS A 1 265 ? -12.711 9.073 -5.198 1.00 49.16 265 LYS A O 1
ATOM 2073 N N . LEU A 1 266 ? -11.124 7.671 -5.938 1.00 43.59 266 LEU A N 1
ATOM 2074 C CA . LEU A 1 266 ? -11.654 7.644 -7.316 1.00 43.59 266 LEU A CA 1
ATOM 2075 C C . LEU A 1 266 ? -11.248 6.456 -8.212 1.00 43.59 266 LEU A C 1
ATOM 2077 O O . LEU A 1 266 ? -11.372 6.556 -9.428 1.00 43.59 266 LEU A O 1
ATOM 2081 N N . VAL A 1 267 ? -10.803 5.318 -7.671 1.00 36.22 267 VAL A N 1
ATOM 2082 C CA . VAL A 1 267 ? -10.451 4.148 -8.507 1.00 36.22 267 VAL A CA 1
ATOM 2083 C C . VAL A 1 267 ? -11.451 3.012 -8.291 1.00 36.22 267 VAL A C 1
ATOM 2085 O O . VAL A 1 267 ? -11.115 1.924 -7.844 1.00 36.22 267 VAL A O 1
ATOM 2088 N N . ILE A 1 268 ? -12.707 3.275 -8.657 1.00 31.52 268 ILE A N 1
ATOM 2089 C CA . ILE A 1 268 ? -13.529 2.253 -9.315 1.00 31.52 268 ILE A CA 1
ATOM 2090 C C . ILE A 1 268 ? -13.184 2.379 -10.801 1.00 31.52 268 ILE A C 1
ATOM 2092 O O . ILE A 1 268 ? -13.925 2.969 -11.581 1.00 31.52 268 ILE A O 1
ATOM 2096 N N . ILE A 1 269 ? -12.002 1.904 -11.198 1.00 32.78 269 ILE A N 1
ATOM 2097 C CA . ILE A 1 269 ? -11.736 1.653 -12.615 1.00 32.78 269 ILE A CA 1
ATOM 2098 C C . ILE A 1 269 ? -12.156 0.209 -12.856 1.00 32.78 269 ILE A C 1
ATOM 2100 O O . ILE A 1 269 ? -11.391 -0.722 -12.633 1.00 32.78 269 ILE A O 1
ATOM 2104 N N . LEU A 1 270 ? -13.436 0.075 -13.208 1.00 32.59 270 LEU A N 1
ATOM 2105 C CA . LEU A 1 270 ? -13.976 -0.856 -14.200 1.00 32.59 270 LEU A CA 1
ATOM 2106 C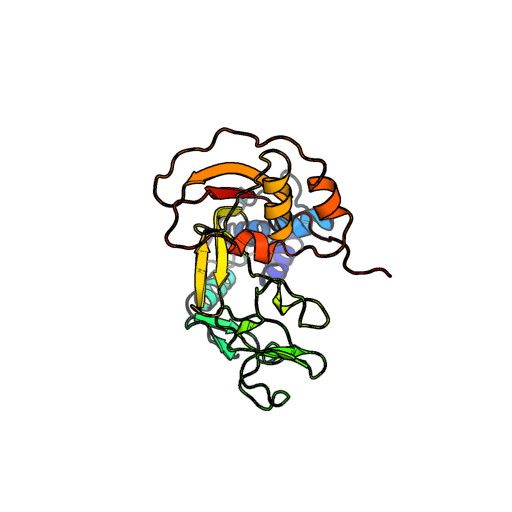 C . LEU A 1 270 ? -13.042 -2.032 -14.547 1.00 32.59 270 LEU A C 1
ATOM 2108 O O . LEU A 1 270 ? -12.375 -2.023 -15.578 1.00 32.59 270 LEU A O 1
ATOM 2112 N N . PHE A 1 271 ? -13.039 -3.063 -13.705 1.00 31.02 271 PHE A N 1
ATOM 2113 C CA . PHE A 1 271 ? -12.676 -4.423 -14.120 1.00 31.02 271 PHE A CA 1
ATOM 2114 C C . PHE A 1 271 ? -13.865 -5.383 -14.026 1.00 31.02 271 PHE A C 1
ATOM 2116 O O . PHE A 1 271 ? -13.672 -6.588 -13.998 1.00 31.02 271 PHE A O 1
ATOM 2123 N N . ASP A 1 272 ? -15.084 -4.846 -14.063 1.00 31.88 272 ASP A N 1
ATOM 2124 C CA . ASP A 1 272 ? -16.296 -5.615 -14.322 1.00 31.88 272 ASP A CA 1
ATOM 2125 C C . ASP A 1 272 ? -17.073 -4.931 -15.445 1.00 31.88 272 ASP A C 1
ATOM 2127 O O . ASP A 1 272 ? -17.764 -3.936 -15.226 1.00 31.88 272 ASP A O 1
ATOM 2131 N N . THR A 1 273 ? -16.877 -5.405 -16.676 1.00 30.97 273 THR A N 1
ATOM 2132 C CA . THR A 1 273 ? -17.934 -5.740 -17.650 1.00 30.97 273 THR A CA 1
ATOM 2133 C C . THR A 1 273 ? -17.313 -6.094 -19.008 1.00 30.97 273 THR A C 1
ATOM 2135 O O . THR A 1 273 ? -16.459 -5.363 -19.514 1.00 30.97 273 THR A O 1
ATOM 2138 N N . TYR A 1 274 ? -17.830 -7.191 -19.578 1.00 32.72 274 TYR A N 1
ATOM 2139 C CA . TYR A 1 274 ? -17.496 -7.911 -20.823 1.00 32.72 274 TYR A CA 1
ATOM 2140 C C . TYR A 1 274 ? -16.495 -9.060 -20.708 1.00 32.72 274 TYR A C 1
ATOM 2142 O O . TYR A 1 274 ? -15.267 -8.827 -20.771 1.00 32.72 274 TYR A O 1
#